Protein AF-A0A645BVF8-F1 (afdb_monomer)

InterPro domains:
  IPR005950 Molybdate ABC transporter, substrate-binding protein [TIGR01256] (3-180)
  IPR050682 Molybdate-binding protein ModA/tungstate-binding [PTHR30632] (2-181)

Organism: NCBI:txid1076179

pLDDT: mean 94.69, std 5.29, range [70.31, 98.81]

Radius of gyration: 18.35 Å; Cα contacts (8 Å, |Δi|>4): 353; chains: 1; bounding box: 45×30×49 Å

Structure (mmCIF, N/CA/C/O backbone):
data_AF-A0A645BVF8-F1
#
_entry.id   AF-A0A645BVF8-F1
#
loop_
_atom_site.group_PDB
_atom_site.id
_atom_site.type_symbol
_atom_site.label_atom_id
_atom_site.label_alt_id
_atom_site.label_comp_id
_atom_site.label_asym_id
_atom_site.label_entity_id
_atom_site.label_seq_id
_atom_site.pdbx_PDB_ins_code
_atom_site.Cartn_x
_atom_site.Cartn_y
_atom_site.Cartn_z
_atom_site.occupancy
_atom_site.B_iso_or_equiv
_atom_site.auth_seq_id
_atom_site.auth_comp_id
_atom_site.auth_asym_id
_atom_site.auth_atom_id
_atom_site.pdbx_PDB_model_num
ATOM 1 N N . MET A 1 1 ? 17.556 -1.391 -4.050 1.00 70.31 1 MET A N 1
ATOM 2 C CA . MET A 1 1 ? 17.279 -1.488 -5.497 1.00 70.31 1 MET A CA 1
ATOM 3 C C . MET A 1 1 ? 18.072 -0.448 -6.272 1.00 70.31 1 MET A C 1
ATOM 5 O O . MET A 1 1 ? 19.036 -0.855 -6.886 1.00 70.31 1 MET A O 1
ATOM 9 N N . LEU A 1 2 ? 17.778 0.859 -6.199 1.00 77.50 2 LEU A N 1
ATOM 10 C CA . LEU A 1 2 ? 18.549 1.859 -6.967 1.00 77.50 2 LEU A CA 1
ATOM 11 C C . LEU A 1 2 ? 20.049 1.879 -6.621 1.00 77.50 2 LEU A C 1
ATOM 13 O O . LEU A 1 2 ? 20.869 1.874 -7.526 1.00 77.50 2 LEU A O 1
ATOM 17 N N . ALA A 1 3 ? 20.405 1.700 -5.345 1.00 77.75 3 ALA A N 1
ATOM 18 C CA . ALA A 1 3 ? 21.800 1.515 -4.927 1.00 77.75 3 ALA A CA 1
ATOM 19 C C . ALA A 1 3 ? 22.512 0.320 -5.604 1.00 77.75 3 ALA A C 1
ATOM 21 O O . ALA A 1 3 ? 23.724 0.334 -5.773 1.00 77.75 3 ALA A O 1
ATOM 22 N N . GLN A 1 4 ? 21.781 -0.728 -6.015 1.00 74.94 4 GLN A N 1
ATOM 23 C CA . GLN A 1 4 ? 22.376 -1.830 -6.785 1.00 74.94 4 GLN A CA 1
ATOM 24 C C . GLN A 1 4 ? 22.661 -1.415 -8.232 1.00 74.94 4 GLN A C 1
ATOM 26 O O . GLN A 1 4 ? 23.609 -1.915 -8.825 1.00 74.94 4 GLN A O 1
ATOM 31 N N . ILE A 1 5 ? 21.868 -0.511 -8.800 1.00 80.12 5 ILE A N 1
ATOM 32 C CA . ILE A 1 5 ? 22.079 0.007 -10.156 1.00 80.12 5 ILE A CA 1
ATOM 33 C C . ILE A 1 5 ? 23.303 0.925 -10.160 1.00 80.12 5 ILE A C 1
ATOM 35 O O . ILE A 1 5 ? 24.166 0.780 -11.018 1.00 80.12 5 ILE A O 1
ATOM 39 N N . GLU A 1 6 ? 23.429 1.785 -9.145 1.00 80.12 6 GLU A N 1
ATOM 40 C CA . GLU A 1 6 ? 24.606 2.644 -8.934 1.00 80.12 6 GLU A CA 1
ATOM 41 C C . GLU A 1 6 ? 25.887 1.831 -8.736 1.00 80.12 6 GLU A C 1
ATOM 43 O O . GLU A 1 6 ? 26.946 2.214 -9.220 1.00 80.12 6 GLU A O 1
ATOM 48 N N . ALA A 1 7 ? 25.785 0.666 -8.092 1.00 80.56 7 ALA A N 1
ATOM 49 C CA . ALA A 1 7 ? 26.892 -0.275 -7.954 1.00 80.56 7 ALA A CA 1
ATOM 50 C C . ALA A 1 7 ? 27.259 -1.010 -9.264 1.00 80.56 7 ALA A C 1
ATOM 52 O O . ALA A 1 7 ? 28.110 -1.895 -9.241 1.00 80.56 7 ALA A O 1
ATOM 53 N N . GLY A 1 8 ? 26.624 -0.682 -10.396 1.00 76.62 8 GLY A N 1
ATOM 54 C CA . GLY A 1 8 ? 26.977 -1.218 -11.711 1.00 76.62 8 GLY A CA 1
ATOM 55 C C . GLY A 1 8 ? 26.419 -2.610 -12.010 1.00 76.62 8 GLY A C 1
ATOM 56 O O . GLY A 1 8 ? 26.907 -3.274 -12.918 1.00 76.62 8 GLY A O 1
ATOM 57 N N . ASN A 1 9 ? 25.380 -3.068 -11.300 1.00 78.31 9 ASN A N 1
ATOM 58 C CA . ASN A 1 9 ? 24.834 -4.426 -11.465 1.00 78.31 9 ASN A CA 1
ATOM 59 C C . ASN A 1 9 ? 24.020 -4.649 -12.764 1.00 78.31 9 ASN A C 1
ATOM 61 O O . ASN A 1 9 ? 23.242 -5.598 -12.830 1.00 78.31 9 ASN A O 1
ATOM 65 N N . GLY A 1 10 ? 24.160 -3.788 -13.780 1.00 82.81 10 GLY A N 1
ATOM 66 C CA . GLY A 1 10 ? 23.586 -4.006 -15.116 1.00 82.81 10 GLY A CA 1
ATOM 67 C C . GLY A 1 10 ? 22.061 -4.155 -15.140 1.00 82.81 10 GLY A C 1
ATOM 68 O O . GLY A 1 10 ? 21.541 -5.082 -15.750 1.00 82.81 10 GLY A O 1
ATOM 69 N N . VAL A 1 11 ? 21.331 -3.282 -14.438 1.00 91.06 11 VAL A N 1
ATOM 70 C CA . VAL A 1 11 ? 19.859 -3.309 -14.421 1.00 91.06 11 VAL A CA 1
ATOM 71 C C . VAL A 1 11 ? 19.305 -2.424 -15.534 1.00 91.06 11 VAL A C 1
ATOM 73 O O . VAL A 1 11 ? 19.506 -1.215 -15.512 1.00 91.06 11 VAL A O 1
ATOM 76 N N . ASN A 1 12 ? 18.541 -3.010 -16.456 1.00 93.44 12 ASN A N 1
ATOM 77 C CA . ASN A 1 12 ? 17.954 -2.294 -17.596 1.00 93.44 12 ASN A CA 1
ATOM 78 C C . ASN A 1 12 ? 16.543 -1.752 -17.298 1.00 93.44 12 ASN A C 1
ATOM 80 O O . ASN A 1 12 ? 16.148 -0.705 -17.811 1.00 93.44 12 ASN A O 1
ATOM 84 N N . VAL A 1 13 ? 15.764 -2.465 -16.472 1.00 94.81 13 VAL A N 1
ATOM 85 C CA . VAL A 1 13 ? 14.374 -2.113 -16.134 1.00 94.81 13 VAL A CA 1
ATOM 86 C C . VAL A 1 13 ? 14.112 -2.304 -14.645 1.00 94.81 13 VAL A C 1
ATOM 88 O O . VAL A 1 13 ? 14.431 -3.335 -14.059 1.00 94.81 13 VAL A O 1
ATOM 91 N N . VAL A 1 14 ? 13.460 -1.314 -14.047 1.00 94.06 14 VAL A N 1
ATOM 92 C CA . VAL A 1 14 ? 13.054 -1.271 -12.645 1.00 94.06 14 VAL A CA 1
ATOM 93 C C . VAL A 1 14 ? 11.534 -1.300 -12.548 1.00 94.06 14 VAL A C 1
ATOM 95 O O . VAL A 1 14 ? 10.868 -0.430 -13.098 1.00 94.06 14 VAL A O 1
ATOM 98 N N . ILE A 1 15 ? 10.965 -2.253 -11.807 1.00 93.62 15 ILE A N 1
ATOM 99 C CA . ILE A 1 15 ? 9.523 -2.278 -11.516 1.00 93.62 15 ILE A CA 1
ATOM 100 C C . ILE A 1 15 ? 9.290 -1.772 -10.094 1.00 93.62 15 ILE A C 1
ATOM 102 O O . ILE A 1 15 ? 9.760 -2.376 -9.132 1.00 93.62 15 ILE A O 1
ATOM 106 N N . SER A 1 16 ? 8.572 -0.658 -9.953 1.00 91.44 16 SER A N 1
ATOM 107 C CA . SER A 1 16 ? 8.321 -0.014 -8.657 1.00 91.44 16 SER A CA 1
ATOM 108 C C . SER A 1 16 ? 7.074 0.866 -8.701 1.00 91.44 16 SER A C 1
ATOM 110 O O . SER A 1 16 ? 6.540 1.147 -9.774 1.00 91.44 16 SER A O 1
ATOM 112 N N . ASP A 1 17 ? 6.623 1.341 -7.538 1.00 92.06 17 ASP A N 1
ATOM 113 C CA . ASP A 1 17 ? 5.724 2.490 -7.506 1.00 92.06 17 ASP A CA 1
ATOM 114 C C . ASP A 1 17 ? 6.463 3.761 -7.966 1.00 92.06 17 ASP A C 1
ATOM 116 O O . ASP A 1 17 ? 7.635 3.985 -7.637 1.00 92.06 17 ASP A O 1
ATOM 120 N N . LYS A 1 18 ? 5.775 4.590 -8.752 1.00 92.94 18 LYS A N 1
ATOM 121 C CA . LYS A 1 18 ? 6.306 5.820 -9.354 1.00 92.94 18 LYS A CA 1
ATOM 122 C C . LYS A 1 18 ? 6.697 6.865 -8.311 1.00 92.94 18 LYS A C 1
ATOM 124 O O . LYS A 1 18 ? 7.633 7.630 -8.537 1.00 92.94 18 LYS A O 1
ATOM 129 N N . GLY A 1 19 ? 5.987 6.911 -7.183 1.00 88.44 19 GLY A N 1
ATOM 130 C CA . GLY A 1 19 ? 6.282 7.821 -6.079 1.00 88.44 19 GLY A CA 1
ATOM 131 C C . G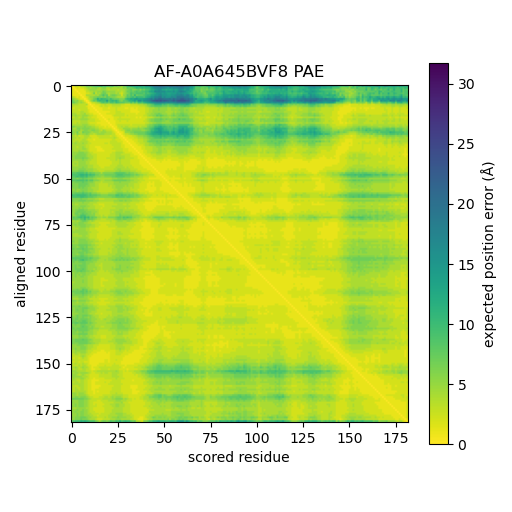LY A 1 19 ? 7.660 7.544 -5.486 1.00 88.44 19 GLY A C 1
ATOM 132 O O . GLY A 1 19 ? 8.476 8.457 -5.398 1.00 88.44 19 GLY A O 1
ATOM 133 N N . ALA A 1 20 ? 7.955 6.279 -5.179 1.00 86.81 20 ALA A N 1
ATOM 134 C CA . ALA A 1 20 ? 9.253 5.855 -4.667 1.00 86.81 20 ALA A CA 1
ATOM 135 C C . ALA A 1 20 ? 10.396 6.228 -5.604 1.00 86.81 20 ALA A C 1
ATOM 137 O O . ALA A 1 20 ? 11.399 6.750 -5.130 1.00 86.81 20 ALA A O 1
ATOM 138 N N . LEU A 1 21 ? 10.235 6.010 -6.914 1.00 89.56 21 LEU A N 1
ATOM 139 C CA . LEU A 1 21 ? 11.261 6.372 -7.897 1.00 89.56 21 LEU A CA 1
ATOM 140 C C . LEU A 1 21 ? 11.521 7.881 -7.930 1.00 89.56 21 LEU A C 1
ATOM 142 O O . LEU A 1 21 ? 12.669 8.291 -8.026 1.00 89.56 21 LEU A O 1
ATOM 146 N N . LYS A 1 22 ? 10.479 8.709 -7.797 1.00 86.94 22 LYS A N 1
ATOM 147 C CA . LYS A 1 22 ? 10.622 10.173 -7.761 1.00 86.94 22 LYS A CA 1
ATOM 148 C C . LYS A 1 22 ? 11.282 10.690 -6.486 1.00 86.94 22 LYS A C 1
ATOM 150 O O . LYS A 1 22 ? 11.949 11.716 -6.523 1.00 86.94 22 LYS A O 1
ATOM 155 N N . THR A 1 23 ? 11.039 10.038 -5.351 1.00 84.19 23 THR A N 1
ATOM 156 C CA . THR A 1 23 ? 11.553 10.489 -4.046 1.00 84.19 23 THR A CA 1
ATOM 157 C C . THR A 1 23 ? 12.875 9.841 -3.657 1.00 84.19 23 THR A C 1
ATOM 159 O O . THR A 1 23 ? 13.473 10.230 -2.653 1.00 84.19 23 THR A O 1
ATOM 162 N N . ALA A 1 24 ? 13.307 8.813 -4.384 1.00 83.75 24 ALA A N 1
ATOM 163 C CA . ALA A 1 24 ? 14.552 8.142 -4.082 1.00 83.75 24 ALA A CA 1
ATOM 164 C C . ALA A 1 24 ? 15.729 9.082 -4.353 1.00 83.75 24 ALA A C 1
ATOM 166 O O . ALA A 1 24 ? 15.833 9.689 -5.414 1.00 83.75 24 ALA A O 1
ATOM 167 N N . LYS A 1 25 ? 16.627 9.184 -3.375 1.00 83.81 25 LYS A N 1
ATOM 168 C CA . LYS A 1 25 ? 17.907 9.865 -3.550 1.00 83.81 25 LYS A CA 1
ATOM 169 C C . LYS A 1 25 ? 18.830 8.905 -4.290 1.00 83.81 25 LYS A C 1
ATOM 171 O O . LYS A 1 25 ? 19.328 7.968 -3.673 1.00 83.81 25 LYS A O 1
ATOM 176 N N . SER A 1 26 ? 18.946 9.083 -5.599 1.00 85.25 26 SER A N 1
ATOM 177 C CA . SER A 1 26 ? 19.775 8.255 -6.467 1.00 85.25 26 SER A CA 1
ATOM 178 C C . SER A 1 26 ? 20.176 9.039 -7.711 1.00 85.25 26 SER A C 1
ATOM 180 O O . SER A 1 26 ? 19.380 9.830 -8.217 1.00 85.25 26 SER A O 1
ATOM 182 N N . ASP A 1 27 ? 21.380 8.776 -8.211 1.00 86.06 27 ASP A N 1
ATOM 183 C CA . ASP A 1 27 ? 21.880 9.329 -9.474 1.00 86.06 27 ASP A CA 1
ATOM 184 C C . ASP A 1 27 ? 21.406 8.518 -10.692 1.00 86.06 27 ASP A C 1
ATOM 186 O O . ASP A 1 27 ? 21.661 8.892 -11.839 1.00 86.06 27 ASP A O 1
ATOM 190 N N . VAL A 1 28 ? 20.683 7.414 -10.465 1.00 87.25 28 VAL A N 1
ATOM 191 C CA . VAL A 1 28 ? 20.097 6.594 -11.529 1.00 87.25 28 VAL A CA 1
ATOM 192 C C . VAL A 1 28 ? 19.045 7.401 -12.273 1.00 87.25 28 VAL A C 1
ATOM 194 O O . VAL A 1 28 ? 17.982 7.734 -11.742 1.00 87.25 28 VAL A O 1
ATOM 197 N N . ARG A 1 29 ? 19.316 7.652 -13.548 1.00 91.00 29 ARG A N 1
ATOM 198 C CA . ARG A 1 29 ? 18.394 8.332 -14.448 1.00 91.00 29 ARG A CA 1
ATOM 199 C C . ARG A 1 29 ? 17.489 7.331 -15.155 1.00 91.00 29 ARG A C 1
ATOM 201 O O . ARG A 1 29 ? 17.897 6.227 -15.514 1.00 91.00 29 ARG A O 1
ATOM 208 N N . ILE A 1 30 ? 16.235 7.732 -15.335 1.00 93.38 30 ILE A N 1
ATOM 209 C CA . ILE A 1 30 ? 15.195 6.929 -15.976 1.00 93.38 30 ILE A CA 1
ATOM 210 C C . ILE A 1 30 ? 14.868 7.556 -17.330 1.00 93.38 30 ILE A C 1
ATOM 212 O O . ILE A 1 30 ? 14.358 8.674 -17.377 1.00 93.38 30 ILE A O 1
ATOM 216 N N . ALA A 1 31 ? 15.111 6.823 -18.415 1.00 94.69 31 ALA A N 1
ATOM 217 C CA . ALA A 1 31 ? 14.828 7.279 -19.776 1.00 94.69 31 ALA A CA 1
ATOM 218 C C . ALA A 1 31 ? 13.330 7.221 -20.111 1.00 94.69 31 ALA A C 1
ATOM 220 O O . ALA A 1 31 ? 12.794 8.081 -20.808 1.00 94.69 31 ALA A O 1
ATOM 221 N N . LYS A 1 32 ? 12.628 6.197 -19.611 1.00 94.38 32 LYS A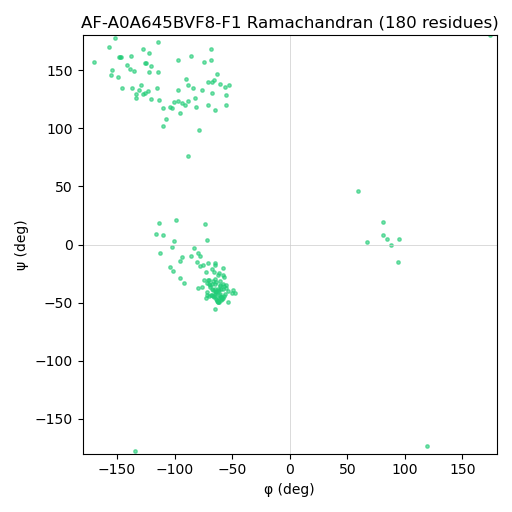 N 1
ATOM 222 C CA . LYS A 1 32 ? 11.211 5.961 -19.918 1.00 94.38 32 LYS A CA 1
ATOM 223 C C . LYS A 1 32 ? 10.496 5.294 -18.753 1.00 94.38 32 LYS A C 1
ATOM 225 O O . LYS A 1 32 ? 11.054 4.419 -18.104 1.00 94.38 32 LYS A O 1
ATOM 230 N N . MET A 1 33 ? 9.231 5.645 -18.529 1.00 95.81 33 MET A N 1
ATOM 231 C CA . MET A 1 33 ? 8.341 4.912 -17.623 1.00 95.81 33 MET A CA 1
ATOM 232 C C . MET A 1 33 ? 7.118 4.403 -18.383 1.00 95.81 33 MET A C 1
ATOM 234 O O . MET A 1 33 ? 6.397 5.187 -18.997 1.00 95.81 33 MET A O 1
ATOM 238 N N . GLN A 1 34 ? 6.865 3.099 -18.316 1.00 96.06 34 GLN A N 1
ATOM 239 C CA . GLN A 1 34 ? 5.640 2.473 -18.803 1.00 96.06 34 GLN A CA 1
ATOM 240 C C . GLN A 1 34 ? 4.695 2.198 -17.623 1.00 96.06 34 GLN A C 1
ATOM 242 O O . GLN A 1 34 ? 5.088 1.477 -16.702 1.00 96.06 34 GLN A O 1
ATOM 247 N N . PRO A 1 35 ? 3.460 2.730 -17.629 1.00 96.44 35 PRO A N 1
ATOM 248 C CA . PRO A 1 35 ? 2.454 2.386 -16.630 1.00 96.44 35 PRO A CA 1
ATOM 249 C C . PRO A 1 35 ? 2.112 0.893 -16.653 1.00 96.44 35 PRO A C 1
ATOM 251 O O . PRO A 1 35 ? 1.955 0.303 -17.720 1.00 96.44 35 PRO A O 1
ATOM 254 N N . LEU A 1 36 ? 1.972 0.301 -15.469 1.00 96.38 36 LEU A N 1
ATOM 255 C CA . LEU A 1 36 ? 1.588 -1.101 -15.267 1.00 96.38 36 LEU A CA 1
ATOM 256 C C . LEU A 1 36 ? 0.207 -1.253 -14.610 1.00 96.38 36 LEU A C 1
ATOM 258 O O . LEU A 1 36 ? -0.310 -2.361 -14.504 1.00 96.38 36 LEU A O 1
ATOM 262 N N . GLY A 1 37 ? -0.384 -0.142 -14.173 1.00 95.12 37 GLY A N 1
ATOM 263 C CA . GLY A 1 37 ? -1.638 -0.086 -13.426 1.00 95.12 37 GLY A CA 1
ATOM 264 C C . GLY A 1 37 ? -1.438 0.535 -12.048 1.00 95.12 37 GLY A C 1
ATOM 265 O O . GLY A 1 37 ? -0.360 1.035 -11.716 1.00 95.12 37 GLY A O 1
ATOM 266 N N . ALA A 1 38 ? -2.482 0.503 -11.236 1.00 95.38 38 ALA A N 1
ATOM 267 C CA . ALA A 1 38 ? -2.487 1.040 -9.887 1.00 95.38 38 ALA A CA 1
ATOM 268 C C . ALA A 1 38 ? -2.936 -0.009 -8.867 1.00 95.38 38 ALA A C 1
ATOM 270 O O . ALA A 1 38 ? -3.643 -0.972 -9.165 1.00 95.38 38 ALA A O 1
ATOM 271 N N . THR A 1 39 ? -2.527 0.198 -7.623 1.00 95.62 39 THR A N 1
ATOM 272 C CA . THR A 1 39 ? -3.030 -0.548 -6.466 1.00 95.62 39 THR A CA 1
ATOM 273 C C . THR A 1 39 ? -3.629 0.422 -5.454 1.00 95.62 39 THR A C 1
ATOM 275 O O . THR A 1 39 ? -3.419 1.632 -5.530 1.00 95.62 39 THR A O 1
ATOM 278 N N . VAL A 1 40 ? -4.401 -0.113 -4.514 1.00 96.88 40 VAL A N 1
ATOM 279 C CA . VAL A 1 40 ? -5.113 0.665 -3.500 1.00 96.88 40 VAL A CA 1
ATOM 280 C C . VAL A 1 40 ? -4.712 0.222 -2.102 1.00 96.88 40 VAL A C 1
ATOM 282 O O . VAL A 1 40 ? -4.416 -0.951 -1.848 1.00 96.88 40 VAL A O 1
ATOM 285 N N . LEU A 1 41 ? -4.730 1.181 -1.187 1.00 98.25 41 LEU A N 1
ATOM 286 C CA . LEU A 1 41 ? -4.726 0.943 0.243 1.00 98.25 41 LEU A CA 1
ATOM 287 C C . LEU A 1 41 ? -6.029 0.249 0.650 1.00 98.25 41 LEU A C 1
ATOM 289 O O . LEU A 1 41 ? -7.101 0.575 0.142 1.00 98.25 41 LEU A O 1
ATOM 293 N N . VAL A 1 42 ? -5.943 -0.694 1.580 1.00 98.62 42 VAL A N 1
ATOM 294 C CA . VAL A 1 42 ? -7.107 -1.392 2.124 1.00 98.62 42 VAL A CA 1
ATOM 295 C C . VAL A 1 42 ? -7.099 -1.257 3.634 1.00 98.62 42 VAL A C 1
ATOM 297 O O . VAL A 1 42 ? -6.087 -1.537 4.270 1.00 98.62 42 VAL A O 1
ATOM 300 N N . LEU A 1 43 ? -8.228 -0.853 4.204 1.00 98.81 43 LEU A N 1
ATOM 301 C CA . LEU A 1 43 ? -8.488 -0.979 5.631 1.00 98.81 43 LEU A CA 1
ATOM 302 C C . LEU A 1 43 ? -9.125 -2.344 5.880 1.00 98.81 43 LEU A C 1
ATOM 304 O O . LEU A 1 43 ? -10.149 -2.652 5.285 1.00 98.81 43 LEU A O 1
ATOM 308 N N . ALA A 1 44 ? -8.536 -3.159 6.741 1.00 98.75 44 ALA A N 1
ATOM 309 C CA . ALA A 1 44 ? -9.078 -4.448 7.156 1.00 98.75 44 ALA A CA 1
ATOM 310 C C . ALA A 1 44 ? -9.297 -4.462 8.671 1.00 98.75 44 ALA A C 1
ATOM 312 O O . ALA A 1 44 ? -8.620 -3.737 9.400 1.00 98.75 44 ALA A O 1
ATOM 313 N N . TRP A 1 45 ? -10.230 -5.283 9.146 1.00 98.75 45 TRP A N 1
ATOM 314 C CA . TRP A 1 45 ? -10.548 -5.401 10.569 1.00 98.75 45 TRP A CA 1
ATOM 315 C C . TRP A 1 45 ? -10.768 -6.844 11.000 1.00 98.75 45 TRP A C 1
ATOM 317 O O . TRP A 1 45 ? -11.192 -7.683 10.206 1.00 98.75 45 TRP A O 1
ATOM 327 N N . ARG A 1 46 ? -10.473 -7.149 12.265 1.00 98.62 46 ARG A N 1
ATOM 328 C CA . ARG A 1 46 ? -10.632 -8.494 12.833 1.00 98.62 46 ARG A CA 1
ATOM 329 C C . ARG A 1 46 ? -12.100 -8.908 12.952 1.00 98.62 46 ARG A C 1
ATOM 331 O O . ARG A 1 46 ? -13.015 -8.092 12.868 1.00 98.62 46 ARG A O 1
ATOM 338 N N . LYS A 1 47 ? -12.336 -10.193 13.220 1.00 98.25 47 LYS A N 1
ATOM 339 C CA . LYS A 1 47 ? -13.684 -10.702 13.514 1.00 98.25 47 LYS A CA 1
ATOM 340 C C . LYS A 1 47 ? -14.253 -10.088 14.797 1.00 98.25 47 LYS A C 1
ATOM 342 O O . LYS A 1 47 ? -13.524 -9.843 15.759 1.00 98.25 47 LYS A O 1
ATOM 347 N N . GLY A 1 48 ? -15.571 -9.894 14.815 1.00 96.19 48 GLY A N 1
ATOM 348 C CA . GLY A 1 48 ? -16.308 -9.363 15.968 1.00 96.19 48 GLY A CA 1
ATOM 349 C C . GLY A 1 48 ? -16.410 -7.837 16.019 1.00 96.19 48 GLY A C 1
ATOM 350 O O . GLY A 1 48 ? -17.049 -7.311 16.927 1.00 96.19 48 GLY A O 1
ATOM 351 N N . ILE A 1 49 ? -15.827 -7.129 15.050 1.00 95.69 49 ILE A N 1
ATOM 352 C CA . ILE A 1 49 ? -16.110 -5.714 14.797 1.00 95.69 49 ILE A CA 1
ATOM 353 C C . ILE A 1 49 ? -16.535 -5.540 13.343 1.00 95.69 49 ILE A C 1
ATOM 355 O O . ILE A 1 49 ? -16.197 -6.369 12.503 1.00 95.69 49 ILE A O 1
ATOM 359 N N . GLU A 1 50 ? -17.276 -4.474 13.070 1.00 96.25 50 GLU A N 1
ATOM 360 C CA . GLU A 1 50 ? -17.747 -4.133 11.732 1.00 96.25 50 GLU A CA 1
ATOM 361 C C . GLU A 1 50 ? -17.489 -2.652 11.493 1.00 96.25 50 GLU A C 1
ATOM 363 O O . GLU A 1 50 ? -17.833 -1.828 12.346 1.00 96.25 50 GLU A O 1
ATOM 368 N N . LEU A 1 51 ? -16.865 -2.331 10.359 1.00 98.00 51 LEU A N 1
ATOM 369 C CA . LEU A 1 51 ? -16.557 -0.965 9.946 1.00 98.00 51 LEU A CA 1
ATOM 370 C C . LEU A 1 51 ? -17.186 -0.716 8.573 1.00 98.00 51 LEU A C 1
ATOM 372 O O . LEU A 1 51 ? -17.032 -1.510 7.653 1.00 98.00 51 LEU A O 1
ATOM 376 N N . SER A 1 52 ? -17.875 0.408 8.423 1.00 97.06 52 SER A N 1
ATOM 377 C CA . SER A 1 52 ? -18.443 0.871 7.152 1.00 97.06 52 SER A CA 1
ATOM 378 C C . SER A 1 52 ? -17.591 1.964 6.509 1.00 97.06 52 SER A C 1
ATOM 380 O O . SER A 1 52 ? -17.648 2.170 5.297 1.00 97.06 52 SER A O 1
ATOM 382 N N . SER A 1 53 ? -16.787 2.676 7.302 1.00 97.75 53 SER A N 1
ATOM 383 C CA . SER A 1 53 ? -15.902 3.729 6.815 1.00 97.75 53 SER A CA 1
ATOM 384 C C . SER A 1 53 ? -14.619 3.843 7.646 1.00 97.75 53 SER A C 1
ATOM 386 O O . SER A 1 53 ? -14.588 3.425 8.804 1.00 97.75 53 SER A O 1
ATOM 388 N N . PRO A 1 54 ? -13.558 4.483 7.122 1.00 98.06 54 PRO A N 1
ATOM 389 C CA . PRO A 1 54 ? -12.355 4.746 7.909 1.00 98.06 54 PRO A CA 1
ATOM 390 C C . PRO A 1 54 ? -12.601 5.632 9.138 1.00 98.06 54 PRO A C 1
ATOM 392 O O . PRO A 1 54 ? -11.862 5.527 10.111 1.00 98.06 54 PRO A O 1
ATOM 395 N N . ASN A 1 55 ? -13.648 6.466 9.144 1.00 98.00 55 ASN A N 1
ATOM 396 C CA . ASN A 1 55 ? -13.990 7.279 10.316 1.00 98.00 55 ASN A CA 1
ATOM 397 C C . ASN A 1 55 ? -14.423 6.427 11.515 1.00 98.00 55 ASN A C 1
ATOM 399 O O . ASN A 1 55 ? -14.236 6.854 12.650 1.00 98.00 55 ASN A O 1
ATOM 403 N N . ASP A 1 56 ? -14.905 5.203 11.295 1.00 98.38 56 ASP A N 1
ATOM 404 C CA . ASP A 1 56 ? -15.314 4.300 12.376 1.00 98.38 56 ASP A CA 1
ATOM 405 C C . ASP A 1 56 ? -14.125 3.883 13.253 1.00 98.38 56 ASP A C 1
ATOM 407 O O . ASP A 1 56 ? -14.304 3.470 14.401 1.00 98.38 56 ASP A O 1
ATOM 411 N N . LEU A 1 57 ? -12.892 4.085 12.766 1.00 98.38 57 LEU A N 1
ATOM 412 C CA . LEU A 1 57 ? -11.682 3.949 13.568 1.00 98.38 57 LEU A CA 1
ATOM 413 C C . LEU A 1 57 ? -11.673 4.874 14.785 1.00 98.38 57 LEU A C 1
ATOM 415 O O . LEU A 1 57 ? -10.937 4.581 15.717 1.00 98.38 57 LEU A O 1
ATOM 419 N N . THR A 1 58 ? -12.456 5.957 14.846 1.00 98.12 58 THR A N 1
ATOM 420 C CA . THR A 1 58 ? -12.551 6.791 16.059 1.00 98.12 58 THR A CA 1
ATOM 421 C C . THR A 1 58 ? -13.436 6.181 17.140 1.00 98.12 58 THR A C 1
ATOM 423 O O . THR A 1 58 ? -13.306 6.570 18.295 1.00 98.12 58 THR A O 1
ATOM 426 N N . GLY A 1 59 ? -14.303 5.226 16.797 1.00 97.19 59 GLY A N 1
ATOM 427 C CA . GLY A 1 59 ? -15.261 4.632 17.725 1.00 97.19 59 GLY A CA 1
ATOM 428 C C . GLY A 1 59 ? -14.620 3.779 18.823 1.00 97.19 59 GLY A C 1
ATOM 429 O O . GLY A 1 59 ? -13.510 3.260 18.680 1.00 97.19 59 GLY A O 1
ATOM 430 N N . ASP A 1 60 ? -15.365 3.581 19.913 1.00 95.12 60 ASP A N 1
ATOM 431 C CA . ASP A 1 60 ? -14.891 2.869 21.108 1.00 95.12 60 ASP A CA 1
ATOM 432 C C . ASP A 1 60 ? -14.642 1.376 20.895 1.00 95.12 60 ASP A C 1
ATOM 434 O O . ASP A 1 60 ? -13.894 0.770 21.664 1.00 95.12 60 ASP A O 1
ATOM 438 N N . LYS A 1 61 ? -15.255 0.791 19.858 1.00 94.56 61 LYS A N 1
ATOM 439 C CA . LYS A 1 61 ? -15.069 -0.614 19.466 1.00 94.56 61 LYS A CA 1
ATOM 440 C C . LYS A 1 61 ? -13.694 -0.885 18.848 1.00 94.56 61 LYS A C 1
ATOM 442 O O . LYS A 1 61 ? -13.306 -2.043 18.759 1.00 94.56 61 LYS A O 1
ATOM 447 N N . VAL A 1 62 ? -12.977 0.161 18.431 1.00 98.31 62 VAL A N 1
ATOM 448 C CA . VAL A 1 62 ? -11.621 0.074 17.880 1.00 98.31 62 VAL A CA 1
ATOM 449 C C . VAL A 1 62 ? -10.650 0.624 18.921 1.00 98.31 62 VAL A C 1
ATOM 451 O O . VAL A 1 62 ? -10.606 1.828 19.173 1.00 98.31 62 VAL A O 1
ATOM 454 N N . LYS A 1 63 ? -9.873 -0.255 19.541 1.00 98.31 63 LYS A N 1
ATOM 455 C CA . LYS A 1 63 ? -8.853 0.023 20.557 1.00 98.31 63 LYS A CA 1
ATOM 456 C C . LYS A 1 63 ? -7.430 -0.055 20.012 1.00 98.31 63 LYS A C 1
ATOM 458 O O . LYS A 1 63 ? -6.550 0.525 20.638 1.00 98.31 63 LYS A O 1
ATOM 463 N N . SER A 1 64 ? -7.203 -0.711 18.874 1.00 98.69 64 SER A N 1
ATOM 464 C CA . SER A 1 64 ? -5.870 -0.836 18.270 1.00 98.69 64 SER A CA 1
ATOM 465 C C . SER A 1 64 ? -5.896 -0.829 16.733 1.00 98.69 64 SER A C 1
ATOM 467 O O . SER A 1 64 ? -6.724 -1.474 16.090 1.00 98.69 64 SER A O 1
ATOM 469 N N . VAL A 1 65 ? -4.995 -0.054 16.124 1.00 98.81 65 VAL A N 1
ATOM 470 C CA . VAL A 1 65 ? -4.887 0.140 14.672 1.00 98.81 65 VAL A CA 1
ATOM 471 C C . VAL A 1 65 ? -3.433 0.003 14.237 1.00 98.81 65 VAL A C 1
ATOM 473 O O . VAL A 1 65 ? -2.578 0.734 14.731 1.00 98.81 65 VAL A O 1
ATOM 476 N N . ALA A 1 66 ? -3.143 -0.864 13.267 1.00 98.56 66 ALA A N 1
ATOM 477 C CA . ALA A 1 66 ? -1.784 -1.050 12.756 1.00 98.56 66 ALA A CA 1
ATOM 478 C C . ALA A 1 66 ? -1.599 -0.622 11.293 1.00 98.56 66 ALA A C 1
ATOM 480 O O . ALA A 1 66 ? -2.488 -0.773 10.456 1.00 98.56 66 ALA A O 1
ATOM 481 N N . TYR A 1 67 ? -0.408 -0.140 10.948 1.00 98.56 67 TYR A N 1
ATOM 482 C CA . TYR A 1 67 ? 0.031 -0.004 9.556 1.00 98.56 67 TYR A CA 1
ATOM 483 C C . TYR A 1 67 ? 1.515 -0.361 9.421 1.00 98.56 67 TYR A C 1
ATOM 485 O O . TYR A 1 67 ? 2.255 -0.282 10.404 1.00 98.56 67 TYR A O 1
ATOM 493 N N . PRO A 1 68 ? 1.973 -0.800 8.236 1.00 97.81 68 PRO A N 1
ATOM 494 C CA . PRO A 1 68 ? 3.359 -1.209 8.066 1.00 97.81 68 PRO A CA 1
ATOM 495 C C . PRO A 1 68 ? 4.292 0.010 8.016 1.00 97.81 68 PRO A C 1
ATOM 497 O O . PRO A 1 68 ? 3.867 1.102 7.646 1.00 97.81 68 PRO A O 1
ATOM 500 N N . ASP A 1 69 ? 5.570 -0.184 8.325 1.00 95.44 69 ASP A N 1
ATOM 501 C CA . ASP A 1 69 ? 6.583 0.869 8.348 1.00 95.44 69 ASP A CA 1
ATOM 502 C C . ASP A 1 69 ? 6.627 1.604 6.990 1.00 95.44 69 ASP A C 1
ATOM 504 O O . ASP A 1 69 ? 6.899 0.980 5.955 1.00 95.44 69 ASP A O 1
ATOM 508 N N . PRO A 1 70 ? 6.383 2.930 6.954 1.00 93.12 70 PRO A N 1
ATOM 509 C CA . PRO A 1 70 ? 6.457 3.730 5.732 1.00 93.12 70 PRO A CA 1
ATOM 510 C C . PRO A 1 70 ? 7.819 3.684 5.026 1.00 93.12 70 PRO A C 1
ATOM 512 O O . PRO A 1 70 ? 7.896 3.870 3.807 1.00 93.12 70 PRO A O 1
ATOM 515 N N . LYS A 1 71 ? 8.906 3.435 5.761 1.00 87.44 71 LYS A N 1
ATOM 516 C CA . LYS A 1 71 ? 10.248 3.301 5.182 1.00 87.44 71 LYS A CA 1
ATOM 517 C C . LYS A 1 71 ? 10.395 1.992 4.411 1.00 87.44 71 LYS A C 1
ATOM 519 O O . LYS A 1 71 ? 11.077 1.966 3.389 1.00 87.44 71 LYS A O 1
ATOM 524 N N . ALA A 1 72 ? 9.727 0.934 4.864 1.00 81.81 72 ALA A N 1
ATOM 525 C CA . ALA A 1 72 ? 9.828 -0.400 4.284 1.00 81.81 72 ALA A CA 1
ATOM 526 C C . ALA A 1 72 ? 8.727 -0.707 3.253 1.00 81.81 72 ALA A C 1
ATOM 528 O O . ALA A 1 72 ? 8.951 -1.490 2.331 1.00 81.81 72 ALA A O 1
ATOM 529 N N . ALA A 1 73 ? 7.538 -0.106 3.382 1.00 88.81 73 ALA A N 1
ATOM 530 C CA . ALA A 1 73 ? 6.355 -0.507 2.623 1.00 88.81 73 ALA A CA 1
ATOM 531 C C . ALA A 1 73 ? 5.623 0.665 1.953 1.00 88.81 73 ALA A C 1
ATOM 533 O O . ALA A 1 73 ? 5.252 1.652 2.591 1.00 88.81 73 ALA A O 1
ATOM 534 N N . ILE A 1 74 ? 5.292 0.493 0.667 1.00 92.56 74 ILE A N 1
ATOM 535 C CA . ILE A 1 74 ? 4.502 1.458 -0.121 1.00 92.56 74 ILE A CA 1
ATOM 536 C C . ILE A 1 74 ? 3.123 1.713 0.518 1.00 92.56 74 ILE A C 1
ATOM 538 O O . ILE A 1 74 ? 2.670 2.851 0.607 1.00 92.56 74 ILE A O 1
ATOM 542 N N . TYR A 1 75 ? 2.499 0.661 1.060 1.00 95.94 75 TYR A N 1
ATOM 543 C CA . TYR A 1 75 ? 1.216 0.743 1.765 1.00 95.94 75 TYR A CA 1
ATOM 544 C C . TYR A 1 75 ? 1.344 1.409 3.140 1.00 95.94 75 TYR A C 1
ATOM 546 O O . TYR A 1 75 ? 0.379 1.986 3.625 1.00 95.94 75 TYR A O 1
ATOM 554 N N . GLY A 1 76 ? 2.540 1.391 3.737 1.00 96.56 76 GLY A N 1
ATOM 555 C CA . GLY A 1 76 ? 2.846 2.130 4.960 1.00 96.56 76 GLY A CA 1
ATOM 556 C C . GLY A 1 7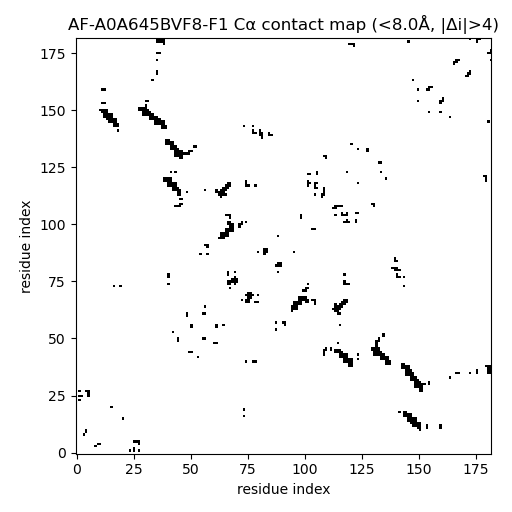6 ? 2.881 3.627 4.705 1.00 96.56 76 GLY A C 1
ATOM 557 O O . GLY A 1 76 ? 2.249 4.394 5.425 1.00 96.56 76 GLY A O 1
ATOM 558 N N . ARG A 1 77 ? 3.532 4.043 3.608 1.00 95.31 77 ARG A N 1
ATOM 559 C CA . ARG A 1 77 ? 3.506 5.442 3.149 1.00 95.31 77 ARG A CA 1
ATOM 560 C C . ARG A 1 77 ? 2.091 5.904 2.837 1.00 95.31 77 ARG A C 1
ATOM 562 O O . ARG A 1 77 ? 1.703 6.985 3.267 1.00 95.31 77 ARG A O 1
ATOM 569 N N . ALA A 1 78 ? 1.320 5.082 2.125 1.00 97.12 78 ALA A N 1
ATOM 570 C CA . ALA A 1 78 ? -0.070 5.388 1.810 1.00 97.12 78 ALA A CA 1
ATOM 571 C C . ALA A 1 78 ? -0.928 5.524 3.078 1.00 97.12 78 ALA A C 1
ATOM 573 O O . ALA A 1 78 ? -1.642 6.512 3.208 1.00 97.12 78 ALA A O 1
ATOM 574 N N . ALA A 1 79 ? -0.811 4.598 4.038 1.00 98.31 79 ALA A N 1
ATOM 575 C CA . ALA A 1 79 ? -1.530 4.660 5.311 1.00 98.31 79 ALA A CA 1
ATOM 576 C C . ALA A 1 79 ? -1.159 5.900 6.128 1.00 98.31 79 ALA A C 1
ATOM 578 O O . ALA A 1 79 ? -2.041 6.645 6.548 1.00 98.31 79 ALA A O 1
ATOM 579 N N . ALA A 1 80 ? 0.139 6.164 6.302 1.00 97.75 80 ALA A N 1
ATOM 580 C CA . ALA A 1 80 ? 0.613 7.343 7.015 1.00 97.75 80 ALA A CA 1
ATOM 581 C C . ALA A 1 80 ? 0.089 8.630 6.363 1.00 97.75 80 ALA A C 1
ATOM 583 O O . ALA A 1 80 ? -0.456 9.492 7.054 1.00 97.75 80 ALA A O 1
ATOM 584 N N . LYS A 1 81 ? 0.167 8.730 5.028 1.00 97.56 81 LYS A N 1
ATOM 585 C CA . LYS A 1 81 ? -0.299 9.919 4.313 1.00 97.56 81 LYS A CA 1
ATOM 586 C C . LYS A 1 81 ? -1.817 10.065 4.339 1.00 97.56 81 LYS A C 1
ATOM 588 O O . LYS A 1 81 ? -2.307 11.185 4.442 1.00 97.56 81 LYS A O 1
ATOM 593 N N . TYR A 1 82 ? -2.553 8.960 4.294 1.00 98.50 82 TYR A N 1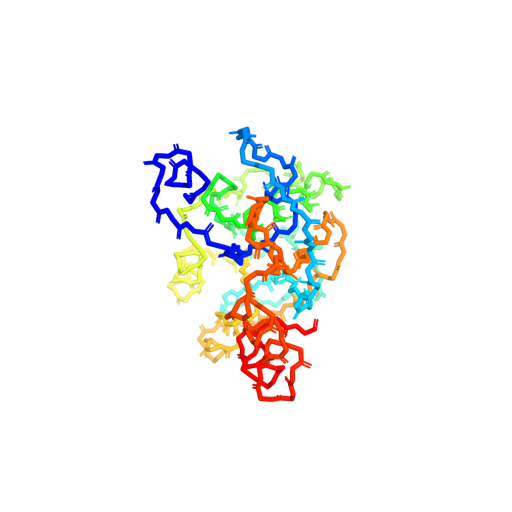
ATOM 594 C CA . TYR A 1 82 ? -4.003 8.949 4.457 1.00 98.50 82 TYR A CA 1
ATOM 595 C C . TYR A 1 82 ? -4.417 9.459 5.838 1.00 98.50 82 TYR A C 1
ATOM 597 O O . TYR A 1 82 ? -5.245 10.363 5.945 1.00 98.50 82 TYR A O 1
ATOM 605 N N . LEU A 1 83 ? -3.802 8.926 6.896 1.00 98.38 83 LEU A N 1
ATOM 606 C CA . LEU A 1 83 ? -4.068 9.320 8.280 1.00 98.38 83 LEU A CA 1
ATOM 607 C C . LEU A 1 83 ? -3.740 10.796 8.537 1.00 98.38 83 LEU A C 1
ATOM 609 O O . LEU A 1 83 ? -4.495 11.471 9.233 1.00 98.38 83 LEU A O 1
ATOM 613 N N . GLU A 1 84 ? -2.647 11.296 7.961 1.00 97.94 84 GLU A N 1
ATOM 614 C CA . GLU A 1 84 ? -2.261 12.708 8.011 1.00 97.94 84 GLU A CA 1
ATOM 615 C C . GLU A 1 84 ? -3.275 13.590 7.267 1.00 97.94 84 GLU A C 1
ATOM 617 O O . GLU A 1 84 ? -3.856 14.503 7.846 1.00 97.94 84 GLU A O 1
ATOM 622 N N . THR A 1 85 ? -3.534 13.285 5.993 1.00 97.69 85 THR A N 1
ATOM 623 C CA . THR A 1 85 ? -4.323 14.138 5.086 1.00 97.69 85 THR A CA 1
ATOM 624 C C . THR A 1 85 ? -5.791 14.231 5.505 1.00 97.69 85 THR A C 1
ATOM 626 O O . THR A 1 85 ? -6.435 15.256 5.307 1.00 97.69 85 THR A O 1
ATOM 629 N N . THR A 1 86 ? -6.328 13.169 6.104 1.00 97.62 86 THR A N 1
ATOM 630 C CA . THR A 1 86 ? -7.715 13.122 6.600 1.00 97.62 86 THR A CA 1
ATOM 631 C C . THR A 1 86 ? -7.865 13.689 8.013 1.00 97.62 86 THR A C 1
ATOM 633 O O . THR A 1 86 ? -8.983 13.816 8.512 1.00 97.62 86 THR A O 1
ATOM 636 N N . GLY A 1 87 ? -6.753 13.970 8.704 1.00 97.94 87 GLY A N 1
ATOM 637 C CA . GLY A 1 87 ? -6.736 14.310 10.128 1.00 97.94 87 GLY A CA 1
ATOM 638 C C . GLY A 1 87 ? -7.138 13.154 11.054 1.00 97.94 87 GLY A C 1
ATOM 639 O O . GLY A 1 87 ? -7.195 13.333 12.272 1.00 97.94 87 GLY A O 1
ATOM 640 N N . LEU A 1 88 ? -7.411 11.960 10.514 1.00 97.88 88 LEU A N 1
ATOM 641 C CA . LEU A 1 88 ? -7.817 10.800 11.300 1.00 97.88 88 LEU A CA 1
ATOM 642 C C . LEU A 1 88 ? -6.692 10.346 12.229 1.00 97.88 88 LEU A C 1
ATOM 644 O O . LEU A 1 88 ? -6.957 10.028 13.384 1.00 97.88 88 LEU A O 1
ATOM 648 N N . GLY A 1 89 ? -5.442 10.399 11.759 1.00 97.50 89 GLY A N 1
ATOM 649 C CA . GLY A 1 89 ? -4.264 10.015 12.535 1.00 97.50 89 GLY A CA 1
ATOM 650 C C . GLY A 1 89 ? -4.171 10.735 13.877 1.00 97.50 89 GLY A C 1
ATOM 651 O O . GLY A 1 89 ? -3.887 10.093 14.880 1.00 97.50 89 GLY A O 1
ATOM 652 N N . ALA A 1 90 ? -4.500 12.030 13.925 1.00 97.75 90 ALA A N 1
ATOM 653 C CA . ALA A 1 90 ? -4.528 12.793 15.173 1.00 97.75 90 ALA A CA 1
ATOM 654 C C . ALA A 1 90 ? -5.633 12.310 16.130 1.00 97.75 90 ALA A C 1
ATOM 656 O O . ALA A 1 90 ? -5.409 12.205 17.333 1.00 97.75 90 ALA A O 1
ATOM 657 N N . LYS A 1 91 ? -6.812 11.957 15.601 1.00 98.12 91 LYS A N 1
ATOM 658 C CA . LYS A 1 91 ? -7.964 11.486 16.392 1.00 98.12 91 LYS A CA 1
ATOM 659 C C . LYS A 1 91 ? -7.752 10.097 16.990 1.00 98.12 91 LYS A C 1
ATOM 661 O O . LYS A 1 91 ? -8.314 9.790 18.036 1.00 98.12 91 LYS A O 1
ATOM 666 N N . ILE A 1 92 ? -6.974 9.250 16.317 1.00 98.00 92 ILE A N 1
ATOM 667 C CA . ILE A 1 92 ? -6.717 7.867 16.742 1.00 98.00 92 ILE A CA 1
ATOM 668 C C . ILE A 1 92 ? -5.283 7.643 17.231 1.00 98.00 92 ILE A C 1
ATOM 670 O O . ILE A 1 92 ? -4.913 6.502 17.492 1.00 98.00 92 ILE A O 1
ATOM 674 N N . ALA A 1 93 ? -4.485 8.702 17.394 1.00 97.56 93 ALA A N 1
ATOM 675 C CA . ALA A 1 93 ? -3.071 8.613 17.760 1.00 97.56 93 ALA A CA 1
ATOM 676 C C . ALA A 1 93 ? -2.775 7.673 18.950 1.00 97.56 93 ALA A C 1
ATOM 678 O O . ALA A 1 93 ? -1.840 6.883 18.830 1.00 97.56 93 ALA A O 1
ATOM 679 N N . PRO A 1 94 ? -3.575 7.650 20.042 1.00 97.50 94 PRO A N 1
ATOM 680 C CA . PRO A 1 94 ? -3.304 6.776 21.189 1.00 97.50 94 PRO A CA 1
ATOM 681 C C . PRO A 1 94 ? -3.400 5.274 20.894 1.00 97.50 94 PRO A C 1
ATOM 683 O O . PRO A 1 94 ? -2.922 4.469 21.684 1.00 97.50 94 PRO A O 1
ATOM 686 N N . LYS A 1 95 ? -4.045 4.891 19.787 1.00 97.69 95 LYS A N 1
ATOM 687 C CA . LYS A 1 95 ? -4.300 3.493 19.416 1.00 97.69 95 LYS A CA 1
ATOM 688 C C . LYS A 1 95 ? -3.6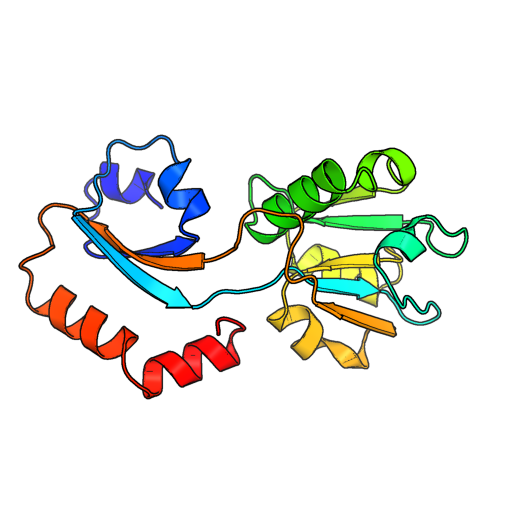09 3.059 18.131 1.00 97.69 95 LYS A C 1
ATOM 690 O O . LYS A 1 95 ? -3.895 1.981 17.625 1.00 97.69 95 LYS A O 1
ATOM 695 N N . VAL A 1 96 ? -2.727 3.886 17.578 1.00 98.00 96 VAL A N 1
ATOM 696 C CA . VAL A 1 96 ? -2.031 3.586 16.326 1.00 98.00 96 VAL A CA 1
ATOM 697 C C . VAL A 1 96 ? -0.653 2.998 16.602 1.00 98.00 96 VAL A C 1
ATOM 699 O O . VAL A 1 96 ? 0.121 3.540 17.384 1.00 98.00 96 VAL A O 1
ATOM 702 N N . SER A 1 97 ? -0.316 1.909 15.919 1.00 97.81 97 SER A N 1
ATOM 703 C CA . SER A 1 97 ? 0.998 1.270 15.985 1.00 97.81 97 SER A CA 1
ATOM 704 C C . SER A 1 97 ? 1.576 1.041 14.591 1.00 97.81 97 SER A C 1
ATOM 706 O O . SER A 1 97 ? 0.890 0.604 13.667 1.00 97.81 97 SER A O 1
ATOM 708 N N . GLN A 1 98 ? 2.865 1.331 14.439 1.00 97.56 98 GLN A N 1
ATOM 709 C CA . GLN A 1 98 ? 3.627 0.933 13.260 1.00 97.56 98 GLN A CA 1
ATOM 710 C C . GLN A 1 98 ? 4.205 -0.463 13.480 1.00 97.56 98 GLN A C 1
ATOM 712 O O . GLN A 1 98 ? 4.732 -0.756 14.550 1.00 97.56 98 GLN A O 1
ATOM 717 N N . VAL A 1 99 ? 4.131 -1.312 12.460 1.00 96.94 99 VAL A N 1
ATOM 718 C CA . VAL A 1 99 ? 4.741 -2.652 12.458 1.00 96.94 99 VAL A CA 1
ATOM 719 C C . VAL A 1 99 ? 5.605 -2.827 11.215 1.00 96.94 99 VAL A C 1
ATOM 721 O O . VAL A 1 99 ? 5.533 -2.024 10.296 1.00 96.94 99 VAL A O 1
ATOM 724 N N . SER A 1 100 ? 6.434 -3.862 11.129 1.00 95.12 100 SER A N 1
ATOM 725 C CA . SER A 1 100 ? 7.454 -3.930 10.076 1.00 95.12 100 SER A CA 1
ATOM 726 C C . SER A 1 100 ? 6.882 -4.146 8.671 1.00 95.12 100 SER A C 1
ATOM 728 O O . SER A 1 100 ? 7.423 -3.616 7.704 1.00 95.12 100 SER A O 1
ATOM 730 N N . THR A 1 101 ? 5.810 -4.936 8.516 1.00 96.25 101 THR A N 1
ATOM 731 C CA . THR A 1 101 ? 5.349 -5.375 7.184 1.00 96.25 101 THR A CA 1
ATOM 732 C C . THR A 1 101 ? 3.830 -5.537 7.066 1.00 96.25 101 THR A C 1
ATOM 734 O O . THR A 1 101 ? 3.121 -5.684 8.059 1.00 96.25 101 THR A O 1
ATOM 737 N N . VAL A 1 102 ? 3.316 -5.550 5.827 1.00 96.81 102 VAL A N 1
ATOM 738 C CA . VAL A 1 102 ? 1.889 -5.811 5.544 1.00 96.81 102 VAL A CA 1
ATOM 739 C C . VAL A 1 102 ? 1.434 -7.190 6.057 1.00 96.81 102 VAL A C 1
ATOM 741 O O . VAL A 1 102 ? 0.383 -7.248 6.696 1.00 96.81 102 VAL A O 1
ATOM 744 N N . PRO A 1 103 ? 2.184 -8.296 5.846 1.00 96.81 103 PRO A N 1
ATOM 745 C CA . PRO A 1 103 ? 1.832 -9.585 6.441 1.00 96.81 103 PRO A CA 1
ATOM 746 C C . PRO A 1 103 ? 1.724 -9.550 7.968 1.00 96.81 103 PRO A C 1
ATOM 748 O O . PRO A 1 103 ? 0.837 -10.201 8.510 1.00 96.81 103 PRO A O 1
ATOM 751 N N . GLN A 1 104 ? 2.566 -8.763 8.648 1.00 97.88 104 GLN A N 1
ATOM 752 C CA . GLN A 1 104 ? 2.509 -8.624 10.105 1.00 97.88 104 GLN A CA 1
ATOM 753 C C . GLN A 1 104 ? 1.235 -7.907 10.571 1.00 97.88 104 GLN A C 1
ATOM 755 O O . GLN A 1 104 ? 0.579 -8.375 11.500 1.00 97.88 104 GLN A O 1
ATOM 760 N N . VAL A 1 105 ? 0.832 -6.820 9.894 1.00 98.50 105 VAL A N 1
ATOM 761 C CA . VAL A 1 105 ? -0.473 -6.180 10.157 1.00 98.50 105 VAL A CA 1
ATOM 762 C C . VAL A 1 105 ? -1.583 -7.220 10.043 1.00 98.50 105 VAL A C 1
ATOM 764 O O . VAL A 1 105 ? -2.405 -7.357 10.943 1.00 98.50 105 VAL A O 1
ATOM 767 N N . PHE A 1 106 ? -1.582 -7.994 8.957 1.00 98.50 106 PHE A N 1
ATOM 768 C CA . PHE A 1 106 ? -2.618 -8.990 8.722 1.00 98.50 106 PHE A CA 1
ATOM 769 C C . PHE A 1 106 ? -2.624 -10.108 9.771 1.00 98.50 106 PHE A C 1
ATOM 771 O O . PHE A 1 106 ? -3.697 -10.494 10.229 1.00 98.50 106 PHE A O 1
ATOM 778 N N . SER A 1 107 ? -1.459 -10.608 10.199 1.00 98.44 107 SER A N 1
ATOM 779 C CA . SER A 1 107 ? -1.402 -11.619 11.261 1.00 98.44 107 SER A CA 1
ATOM 780 C C . SER A 1 107 ? -1.992 -11.113 12.574 1.00 98.44 107 SER A C 1
ATOM 782 O O . SER A 1 107 ? -2.672 -11.882 13.247 1.00 98.44 107 SER A O 1
ATOM 784 N N . TYR A 1 108 ? -1.811 -9.829 12.899 1.00 98.69 108 TYR A N 1
ATOM 785 C CA . TYR A 1 108 ? -2.380 -9.230 14.109 1.00 98.69 108 TYR A CA 1
ATOM 786 C C . TYR A 1 108 ? -3.900 -9.069 14.043 1.00 98.69 108 TYR A C 1
ATOM 788 O O . TYR A 1 108 ? -4.575 -9.196 15.061 1.00 98.69 108 TYR A O 1
ATOM 796 N N . LEU A 1 109 ? -4.464 -8.865 12.847 1.00 98.62 109 LEU A N 1
ATOM 797 C CA . LEU A 1 109 ? -5.920 -8.909 12.659 1.00 98.62 109 LEU A CA 1
ATOM 798 C C . LEU A 1 109 ? -6.474 -10.320 12.871 1.00 98.62 109 LEU A C 1
ATOM 800 O O . LEU A 1 109 ? -7.556 -10.486 13.428 1.00 98.62 109 LEU A O 1
ATOM 804 N N . VAL A 1 110 ? -5.741 -11.343 12.423 1.00 98.56 110 VAL A N 1
ATOM 805 C CA . VAL A 1 110 ? -6.155 -12.746 12.570 1.00 98.56 110 VAL A CA 1
ATOM 806 C C . VAL A 1 110 ? -6.049 -13.214 14.022 1.00 98.56 110 VAL A C 1
ATOM 808 O O . VAL A 1 110 ? -6.940 -13.922 14.486 1.00 98.56 110 VAL A O 1
ATOM 811 N N . SER A 1 111 ? -4.993 -12.826 14.742 1.00 98.19 111 SER A N 1
ATOM 812 C CA . SER A 1 111 ? -4.830 -13.157 16.165 1.00 98.19 111 SER A CA 1
ATOM 813 C C . SER A 1 111 ? -5.730 -12.329 17.086 1.00 98.19 111 SER A C 1
ATOM 815 O O . SER A 1 111 ? -5.940 -12.713 18.233 1.00 98.19 111 SER A O 1
ATOM 817 N N . GLY A 1 112 ? -6.264 -11.205 16.597 1.00 97.69 112 GLY A N 1
ATOM 818 C CA . GLY A 1 112 ? -7.046 -10.258 17.389 1.00 97.69 112 GLY A CA 1
ATOM 819 C C . GLY A 1 112 ? -6.202 -9.291 18.224 1.00 97.69 112 GLY A C 1
ATOM 820 O O . GLY A 1 112 ? -6.760 -8.546 19.020 1.00 97.69 112 GLY A O 1
ATOM 821 N N . GLU A 1 113 ? -4.881 -9.278 18.035 1.00 98.12 113 GLU A N 1
ATOM 822 C CA . GLU A 1 113 ? -3.969 -8.309 18.657 1.00 98.12 113 GLU A CA 1
ATOM 823 C C . GLU A 1 113 ? -4.239 -6.876 18.167 1.00 98.12 113 GLU A C 1
ATOM 825 O O . GLU A 1 113 ? -4.140 -5.913 18.930 1.00 98.12 113 GLU A O 1
ATOM 830 N N . MET A 1 114 ? -4.639 -6.739 16.898 1.00 98.56 114 MET A N 1
ATOM 831 C CA . MET A 1 114 ? -5.071 -5.472 16.309 1.00 98.56 114 MET A CA 1
ATOM 832 C C . MET A 1 114 ? -6.543 -5.540 15.910 1.00 98.56 114 MET A C 1
ATOM 834 O O . MET A 1 114 ? -6.981 -6.504 15.279 1.00 98.56 114 MET A O 1
ATOM 838 N N . ASP A 1 115 ? -7.309 -4.501 16.242 1.00 98.75 115 ASP A N 1
ATOM 839 C CA . ASP A 1 115 ? -8.711 -4.404 15.835 1.00 98.75 115 ASP A CA 1
ATOM 840 C C . ASP A 1 115 ? -8.826 -4.102 14.341 1.00 98.75 115 ASP A C 1
ATOM 842 O O . ASP A 1 115 ? -9.592 -4.748 13.623 1.00 98.75 115 ASP A O 1
ATOM 846 N N . ALA A 1 116 ? -8.038 -3.140 13.862 1.00 98.81 116 ALA A N 1
ATOM 847 C CA . ALA A 1 116 ? -8.015 -2.730 12.468 1.00 98.81 116 ALA A CA 1
ATOM 848 C C . ALA A 1 116 ? -6.592 -2.496 11.960 1.00 98.81 116 ALA A C 1
ATOM 850 O O . ALA A 1 116 ? -5.640 -2.332 12.723 1.00 98.81 116 ALA A O 1
ATOM 851 N N . GLY A 1 117 ? -6.419 -2.482 10.645 1.00 98.62 117 GLY A N 1
ATOM 852 C CA . GLY A 1 117 ? -5.117 -2.208 10.075 1.00 98.62 117 GLY A CA 1
ATOM 853 C C . GLY A 1 117 ? -5.115 -1.981 8.578 1.00 98.62 117 GLY A C 1
ATOM 854 O O . GLY A 1 117 ? -6.006 -2.415 7.848 1.00 98.62 117 GLY A O 1
ATOM 855 N N . PHE A 1 118 ? -4.085 -1.278 8.127 1.00 98.75 118 PHE A N 1
ATOM 856 C CA . PHE A 1 118 ? -3.892 -0.930 6.731 1.00 98.75 118 PHE A CA 1
ATOM 857 C C . PHE A 1 118 ? -3.014 -1.968 6.030 1.00 98.75 118 PHE A C 1
ATOM 859 O O . PHE A 1 118 ? -1.868 -2.206 6.413 1.00 98.75 118 PHE A O 1
ATOM 866 N N . VAL A 1 119 ? -3.556 -2.578 4.981 1.00 98.19 119 VAL A N 1
ATOM 867 C CA . VAL A 1 119 ? -2.938 -3.662 4.210 1.00 98.19 119 VAL A CA 1
ATOM 868 C C . VAL A 1 119 ? -3.090 -3.414 2.709 1.00 98.19 119 VAL A C 1
ATOM 870 O O . VAL A 1 119 ? -3.634 -2.397 2.273 1.00 98.19 119 VAL A O 1
ATOM 873 N N . ASN A 1 120 ? -2.604 -4.352 1.897 1.00 96.12 120 ASN A N 1
ATOM 874 C CA . ASN A 1 120 ? -2.892 -4.376 0.472 1.00 96.12 120 ASN A CA 1
ATOM 875 C C . ASN A 1 120 ? -4.041 -5.329 0.140 1.00 96.12 120 ASN A C 1
ATOM 877 O O . ASN A 1 120 ? -4.321 -6.306 0.839 1.00 96.12 120 ASN A O 1
ATOM 881 N N . ARG A 1 121 ? -4.643 -5.082 -1.020 1.00 95.75 121 ARG A N 1
ATOM 882 C CA . ARG A 1 121 ? -5.721 -5.884 -1.598 1.00 95.75 121 ARG A CA 1
ATOM 883 C C . ARG A 1 121 ? -5.431 -7.384 -1.647 1.00 95.75 121 ARG A C 1
ATOM 885 O O . ARG A 1 121 ? -6.324 -8.175 -1.366 1.00 95.75 121 ARG A O 1
ATOM 892 N N . VAL A 1 122 ? -4.213 -7.789 -2.016 1.00 95.06 122 VAL A N 1
ATOM 893 C CA . VAL A 1 122 ? -3.872 -9.217 -2.170 1.00 95.06 122 VAL A CA 1
ATOM 894 C C . VAL A 1 122 ? -3.995 -9.951 -0.843 1.00 95.06 122 VAL A C 1
ATOM 896 O O . VAL A 1 122 ? -4.635 -10.996 -0.788 1.00 95.06 122 VAL A O 1
ATOM 899 N N . VAL A 1 123 ? -3.424 -9.391 0.225 1.00 96.12 123 VAL A N 1
ATOM 900 C CA . VAL A 1 123 ? -3.450 -10.014 1.550 1.00 96.12 123 VAL A CA 1
ATOM 901 C C . VAL A 1 123 ? -4.871 -10.021 2.118 1.00 96.12 123 VAL A C 1
ATOM 903 O O . VAL A 1 123 ? -5.326 -11.066 2.577 1.00 96.12 123 VAL A O 1
ATOM 906 N N . ALA A 1 124 ? -5.611 -8.913 1.988 1.00 97.06 124 ALA A N 1
ATOM 907 C CA . ALA A 1 124 ? -7.013 -8.851 2.407 1.00 97.06 124 ALA A CA 1
ATOM 908 C C . ALA A 1 124 ? -7.884 -9.899 1.689 1.00 97.06 124 ALA A C 1
ATOM 910 O O . ALA A 1 124 ? -8.640 -10.623 2.332 1.00 97.06 124 ALA A O 1
ATOM 911 N N . ARG A 1 125 ? -7.738 -10.047 0.363 1.00 95.69 125 ARG A N 1
ATOM 912 C CA . ARG A 1 125 ? -8.487 -11.043 -0.424 1.00 95.69 125 ARG A CA 1
ATOM 913 C C . ARG A 1 125 ? -8.097 -12.476 -0.078 1.00 95.69 125 ARG A C 1
ATOM 915 O O . ARG A 1 125 ? -8.977 -13.319 0.063 1.00 95.69 125 ARG A O 1
ATOM 922 N N . ALA A 1 126 ? -6.799 -12.753 0.055 1.00 95.75 126 ALA A N 1
ATOM 923 C CA . ALA A 1 126 ? -6.295 -14.095 0.338 1.00 95.75 126 ALA A CA 1
ATOM 924 C C . ALA A 1 126 ? -6.730 -14.610 1.718 1.00 95.75 126 ALA A C 1
ATOM 926 O O . ALA A 1 126 ? -6.884 -15.814 1.905 1.00 95.75 126 ALA A O 1
ATOM 927 N N . GLY A 1 127 ? -6.924 -13.710 2.682 1.00 96.19 127 GLY A N 1
ATOM 928 C CA . GLY A 1 127 ? -7.305 -14.061 4.043 1.00 96.19 127 GLY A CA 1
ATOM 929 C C . GLY A 1 127 ? -8.697 -13.591 4.463 1.00 96.19 127 GLY A C 1
ATOM 930 O O . GLY A 1 127 ? -8.960 -13.550 5.661 1.00 96.19 127 GLY A O 1
ATOM 931 N N . LYS A 1 128 ? -9.583 -13.258 3.516 1.00 96.88 128 LYS A N 1
ATOM 932 C CA . LYS A 1 128 ? -10.912 -12.679 3.785 1.00 96.88 128 LYS A CA 1
ATOM 933 C C . LYS A 1 128 ? -11.716 -13.442 4.851 1.00 96.88 128 LYS A C 1
ATOM 935 O O . LYS A 1 128 ? -12.314 -12.824 5.718 1.00 96.88 128 LYS A O 1
ATOM 940 N N . ASP A 1 129 ? -11.649 -14.775 4.854 1.00 97.81 129 ASP A N 1
ATOM 941 C CA . ASP A 1 129 ? -12.433 -15.628 5.761 1.00 97.81 129 ASP A CA 1
ATOM 942 C C . ASP A 1 129 ? -11.845 -15.683 7.187 1.00 97.81 129 ASP A C 1
ATOM 944 O O . ASP A 1 129 ? -12.460 -16.216 8.117 1.00 97.81 129 ASP A O 1
ATOM 948 N N . LYS A 1 130 ? -10.635 -15.141 7.375 1.00 98.12 130 LYS A N 1
ATOM 949 C CA . LYS A 1 130 ? -9.919 -15.076 8.658 1.00 98.12 130 LYS A CA 1
ATOM 950 C C . LYS A 1 130 ? -10.132 -13.750 9.390 1.00 98.12 130 LYS A C 1
ATOM 952 O O . LYS A 1 130 ? -9.843 -13.680 10.578 1.00 98.12 130 LYS A O 1
ATOM 957 N N . ILE A 1 131 ? -10.658 -12.735 8.712 1.00 98.38 131 ILE A N 1
ATOM 958 C CA . ILE A 1 131 ? -10.905 -11.394 9.253 1.00 98.38 131 ILE A CA 1
ATOM 959 C C . ILE A 1 131 ? -12.414 -11.102 9.309 1.00 98.38 131 ILE A C 1
ATOM 961 O O . ILE A 1 131 ? -13.219 -11.939 8.905 1.00 98.38 131 ILE A O 1
ATOM 965 N N . GLY A 1 132 ? -12.802 -9.965 9.891 1.00 97.75 132 GLY A N 1
ATOM 966 C CA . GLY A 1 132 ? -14.200 -9.520 9.955 1.00 97.75 132 GLY A CA 1
ATOM 967 C C . GLY A 1 132 ? -14.654 -8.876 8.650 1.00 97.75 132 GLY A C 1
ATOM 968 O O . GLY A 1 132 ? -15.761 -9.127 8.192 1.00 97.75 132 GLY A O 1
ATOM 969 N N . GLY A 1 133 ? -13.764 -8.119 8.011 1.00 98.31 133 GLY A N 1
ATOM 970 C CA . GLY A 1 133 ? -14.035 -7.491 6.727 1.00 98.31 133 GLY A CA 1
ATOM 971 C C . GLY A 1 133 ? -12.912 -6.561 6.283 1.00 98.31 133 GLY A C 1
ATOM 972 O O . GLY A 1 133 ? -11.879 -6.425 6.948 1.00 98.31 133 GLY A O 1
ATOM 973 N N . SER A 1 134 ? -13.097 -5.953 5.113 1.00 98.44 134 SER A N 1
ATOM 974 C CA . SER A 1 134 ? -12.150 -4.990 4.558 1.00 98.44 134 SER A CA 1
ATOM 975 C C . SER A 1 134 ? -12.817 -4.007 3.601 1.00 98.44 134 SER A C 1
ATOM 977 O O . SER A 1 134 ? -13.746 -4.379 2.887 1.00 98.44 134 SER A O 1
ATOM 979 N N . LEU A 1 135 ? -12.270 -2.796 3.519 1.00 98.25 135 LEU A N 1
ATOM 980 C CA . LEU A 1 135 ? -12.697 -1.705 2.652 1.00 98.25 135 LEU A CA 1
ATOM 981 C C . LEU A 1 135 ? -11.505 -1.180 1.841 1.00 98.25 135 LEU A C 1
ATOM 983 O O . LEU A 1 135 ? -10.458 -0.847 2.399 1.00 98.25 135 LEU A O 1
ATOM 987 N N . GLU A 1 136 ? -11.664 -1.069 0.522 1.00 97.94 136 GLU A N 1
ATOM 988 C CA . GLU A 1 136 ? -10.676 -0.407 -0.334 1.00 97.94 136 GLU A CA 1
ATOM 989 C C . GLU A 1 136 ? -10.781 1.120 -0.190 1.00 97.94 136 GLU A C 1
ATOM 991 O O . GLU A 1 136 ? -11.868 1.689 -0.249 1.00 97.94 136 GLU A O 1
ATOM 996 N N . ILE A 1 137 ? -9.642 1.790 -0.022 1.00 98.06 137 ILE A N 1
ATOM 997 C CA . ILE A 1 137 ? -9.540 3.245 0.102 1.00 98.06 137 ILE A CA 1
ATOM 998 C C . ILE A 1 137 ? -8.874 3.765 -1.177 1.00 98.06 137 ILE A C 1
ATOM 1000 O O . ILE A 1 137 ? -7.656 3.642 -1.304 1.00 98.06 137 ILE A O 1
ATOM 1004 N N . PRO A 1 138 ? -9.618 4.332 -2.142 1.00 95.50 138 PRO A N 1
ATOM 1005 C CA . PRO A 1 138 ? -9.061 4.705 -3.444 1.00 95.50 138 PRO A CA 1
ATOM 1006 C C . PRO A 1 138 ? -8.305 6.044 -3.443 1.00 95.50 138 PRO A C 1
ATOM 1008 O O . PRO A 1 138 ? -7.600 6.336 -4.405 1.00 95.50 138 PRO A O 1
ATOM 1011 N N . SER A 1 139 ? -8.463 6.880 -2.410 1.00 96.44 139 SER A N 1
ATOM 1012 C CA . SER A 1 139 ? -7.937 8.252 -2.383 1.00 96.44 139 SER A CA 1
ATOM 1013 C C . SER A 1 139 ? -7.622 8.750 -0.964 1.00 96.44 139 SER A C 1
ATOM 1015 O O . SER A 1 139 ? -7.819 8.040 0.021 1.00 96.44 139 SER A O 1
ATOM 1017 N N . GLY A 1 140 ? -7.093 9.976 -0.856 1.00 96.06 140 GLY A N 1
ATOM 1018 C CA . GLY A 1 140 ? -6.623 10.577 0.405 1.00 96.06 140 GLY A CA 1
ATOM 1019 C C . GLY A 1 140 ? -5.123 10.392 0.660 1.00 96.06 140 GLY A C 1
ATOM 1020 O O . GLY A 1 140 ? -4.615 10.782 1.704 1.00 96.06 140 GLY A O 1
ATOM 1021 N N . TYR A 1 141 ? -4.407 9.814 -0.300 1.00 96.50 141 TYR A N 1
ATOM 1022 C CA . TYR A 1 141 ? -2.956 9.655 -0.327 1.00 96.50 141 TYR A CA 1
ATOM 1023 C C . TYR A 1 141 ? -2.475 9.723 -1.793 1.00 96.50 141 TYR A C 1
ATOM 1025 O O . TYR A 1 141 ? -3.293 9.560 -2.704 1.00 96.50 141 TYR A O 1
ATOM 1033 N N . PRO A 1 142 ? -1.179 9.981 -2.059 1.00 94.38 142 PRO A N 1
ATOM 1034 C CA . PRO A 1 142 ? -0.624 9.937 -3.407 1.00 94.38 142 PRO A CA 1
ATOM 1035 C C . PRO A 1 142 ? -0.891 8.579 -4.076 1.00 94.38 142 PRO A C 1
ATOM 1037 O O . PRO A 1 142 ? -0.569 7.555 -3.471 1.00 94.38 142 PRO A O 1
ATOM 1040 N N . PRO A 1 143 ? -1.446 8.541 -5.301 1.00 94.62 143 PRO A N 1
ATOM 1041 C CA . PRO A 1 143 ? -1.763 7.289 -5.982 1.00 94.62 143 PRO A CA 1
ATOM 1042 C C . PRO A 1 143 ? -0.572 6.326 -6.059 1.00 94.62 143 PRO A C 1
ATOM 1044 O O . PRO A 1 143 ? 0.551 6.730 -6.372 1.00 94.62 143 PRO A O 1
ATOM 1047 N N . ILE A 1 144 ? -0.823 5.037 -5.813 1.00 95.25 144 ILE A N 1
ATOM 1048 C CA . ILE A 1 144 ? 0.197 3.986 -5.923 1.00 95.25 144 ILE A CA 1
ATOM 1049 C C . ILE A 1 144 ? 0.203 3.467 -7.365 1.00 95.25 144 ILE A C 1
ATOM 1051 O O . ILE A 1 144 ? -0.350 2.410 -7.677 1.00 95.25 144 ILE A O 1
ATOM 1055 N N . GLU A 1 145 ? 0.799 4.259 -8.254 1.00 95.75 145 GLU A N 1
ATOM 1056 C CA . GLU A 1 145 ? 0.986 3.922 -9.669 1.00 95.75 145 GLU A CA 1
ATOM 1057 C C . GLU A 1 145 ? 2.203 3.011 -9.833 1.00 95.75 145 GLU A C 1
ATOM 1059 O O . GLU A 1 145 ? 3.329 3.421 -9.541 1.00 95.75 145 GLU A O 1
ATOM 1064 N N . MET A 1 146 ? 1.995 1.794 -10.329 1.00 95.69 146 MET A N 1
ATOM 1065 C CA . MET A 1 146 ? 3.072 0.864 -10.648 1.00 95.69 146 MET A CA 1
ATOM 1066 C C . MET A 1 146 ? 3.611 1.165 -12.043 1.00 95.69 146 MET A C 1
ATOM 1068 O O . MET A 1 146 ? 2.847 1.352 -12.992 1.00 95.69 146 MET A O 1
ATOM 1072 N N . VAL A 1 147 ? 4.934 1.197 -12.178 1.00 96.81 147 VAL A N 1
ATOM 1073 C CA . VAL A 1 147 ? 5.611 1.481 -13.446 1.00 96.81 147 VAL A CA 1
ATOM 1074 C C . VAL A 1 147 ? 6.761 0.511 -13.688 1.00 96.81 147 VAL A C 1
ATOM 1076 O O . VAL A 1 147 ? 7.414 0.062 -12.747 1.00 96.81 147 VAL A O 1
ATOM 1079 N N . ALA A 1 148 ? 7.021 0.228 -14.963 1.00 97.19 148 ALA A N 1
ATOM 1080 C CA . ALA A 1 148 ? 8.301 -0.281 -15.436 1.00 97.19 148 ALA A CA 1
ATOM 1081 C C . ALA A 1 148 ? 9.133 0.912 -15.922 1.00 97.19 148 ALA A C 1
ATOM 1083 O O . ALA A 1 148 ? 8.765 1.582 -16.887 1.00 97.19 148 ALA A O 1
ATOM 1084 N N . ALA A 1 149 ? 10.221 1.204 -15.223 1.00 96.31 149 ALA A N 1
ATOM 1085 C CA . ALA A 1 149 ? 11.119 2.315 -15.478 1.00 96.31 149 ALA A CA 1
ATOM 1086 C C . ALA A 1 149 ? 12.398 1.806 -16.152 1.00 96.31 149 ALA A C 1
ATOM 1088 O O . ALA A 1 149 ? 13.117 0.990 -15.582 1.00 96.31 149 ALA A O 1
ATOM 1089 N N . VAL A 1 150 ? 12.662 2.267 -17.370 1.00 96.50 150 VAL A N 1
ATOM 1090 C CA . VAL A 1 150 ? 13.867 1.938 -18.138 1.00 96.50 150 VAL A CA 1
ATOM 1091 C C . VAL A 1 150 ? 15.003 2.834 -17.675 1.00 96.50 150 VAL A C 1
ATOM 1093 O O . VAL A 1 150 ? 14.854 4.057 -17.663 1.00 96.50 150 VAL A O 1
ATOM 1096 N N . VAL A 1 151 ? 16.116 2.221 -17.291 1.00 94.62 151 VAL A N 1
ATOM 1097 C CA . VAL A 1 151 ? 17.336 2.929 -16.891 1.00 94.62 151 VAL A CA 1
ATOM 1098 C C . VAL A 1 151 ? 17.977 3.564 -18.127 1.00 94.62 151 VAL A C 1
ATOM 1100 O O . VAL A 1 151 ? 17.973 2.963 -19.200 1.00 94.62 151 VAL A O 1
ATOM 1103 N N . GLU A 1 152 ? 18.485 4.789 -17.994 1.00 93.81 152 GLU A N 1
ATOM 1104 C CA . GLU A 1 152 ? 19.191 5.480 -19.082 1.00 93.81 152 GLU A CA 1
ATOM 1105 C C . GLU A 1 152 ? 20.370 4.645 -19.607 1.00 93.81 152 GLU A C 1
ATOM 1107 O O . GLU A 1 152 ? 21.120 4.047 -18.836 1.00 93.81 152 GLU A O 1
ATOM 1112 N N . GLY A 1 153 ? 20.503 4.582 -20.932 1.00 93.12 153 GLY A N 1
ATOM 1113 C CA . GLY A 1 153 ? 21.442 3.727 -21.653 1.00 93.12 153 GLY A CA 1
ATOM 1114 C C . GLY A 1 153 ? 20.850 2.383 -22.092 1.00 93.12 153 GLY A C 1
ATOM 1115 O O . GLY A 1 153 ? 21.420 1.732 -22.966 1.00 93.12 153 GLY A O 1
ATOM 1116 N N . ALA A 1 154 ? 19.702 1.970 -21.545 1.00 94.88 154 ALA A N 1
ATOM 1117 C CA . ALA A 1 154 ? 19.032 0.719 -21.908 1.00 94.88 154 ALA A CA 1
ATOM 1118 C C . ALA A 1 154 ? 17.828 0.912 -22.850 1.00 94.88 154 ALA A C 1
ATOM 1120 O O . ALA A 1 154 ? 17.201 -0.061 -23.264 1.00 94.88 154 ALA A O 1
ATOM 1121 N N . GLU A 1 155 ? 17.478 2.150 -23.207 1.00 93.62 155 GLU A N 1
ATOM 1122 C CA . GLU A 1 155 ? 16.277 2.465 -23.992 1.00 93.62 155 GLU A CA 1
ATOM 1123 C C . GLU A 1 155 ? 16.247 1.859 -25.399 1.00 93.62 155 GLU A C 1
ATOM 1125 O O . GLU A 1 155 ? 15.160 1.616 -25.925 1.00 93.62 155 GLU A O 1
ATOM 1130 N N . ASN A 1 156 ? 17.415 1.592 -25.984 1.00 94.50 156 ASN A N 1
ATOM 1131 C CA . ASN A 1 156 ? 17.548 1.033 -27.331 1.00 94.50 156 ASN A CA 1
ATOM 1132 C C . ASN A 1 156 ? 17.831 -0.477 -27.331 1.00 94.50 156 ASN A C 1
ATOM 1134 O O . ASN A 1 156 ? 18.032 -1.058 -28.397 1.00 94.50 156 ASN A O 1
ATOM 1138 N N . ASP A 1 157 ? 17.857 -1.118 -26.160 1.00 95.75 157 ASP A N 1
ATOM 1139 C CA . ASP A 1 157 ? 18.066 -2.558 -26.044 1.00 95.75 157 ASP A CA 1
ATOM 1140 C C . ASP A 1 157 ? 16.818 -3.321 -26.548 1.00 95.75 157 ASP A C 1
ATOM 1142 O O . ASP A 1 157 ? 15.723 -3.153 -25.990 1.00 95.75 157 ASP A O 1
ATOM 1146 N N . PRO A 1 158 ? 16.943 -4.184 -27.577 1.00 97.00 158 PRO A N 1
ATOM 1147 C CA . PRO A 1 158 ? 15.824 -4.976 -28.083 1.00 97.00 158 PRO A CA 1
ATOM 1148 C C . PRO A 1 158 ? 15.145 -5.833 -27.005 1.00 97.00 158 PRO A C 1
ATOM 1150 O O . PRO A 1 158 ? 13.920 -5.962 -27.008 1.00 97.00 158 PRO A O 1
ATOM 1153 N N . ALA A 1 159 ? 15.904 -6.361 -26.038 1.00 97.00 159 ALA A N 1
ATOM 1154 C CA . ALA A 1 159 ? 15.350 -7.164 -24.952 1.00 97.00 159 ALA A CA 1
ATOM 1155 C C . ALA A 1 159 ? 14.476 -6.322 -24.008 1.00 97.00 159 ALA A C 1
ATOM 1157 O O . ALA A 1 159 ? 13.451 -6.800 -23.512 1.00 97.00 159 ALA A O 1
ATOM 1158 N N . VAL A 1 160 ? 14.831 -5.049 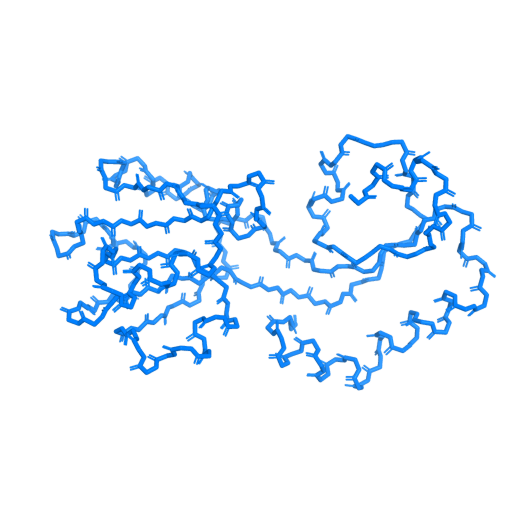-23.796 1.00 97.31 160 VAL A N 1
ATOM 1159 C CA . VAL A 1 160 ? 14.001 -4.099 -23.040 1.00 97.31 160 VAL A CA 1
ATOM 1160 C C . VAL A 1 160 ? 12.704 -3.823 -23.790 1.00 97.31 160 VAL A C 1
ATOM 1162 O O . VAL A 1 160 ? 11.630 -3.866 -23.186 1.00 97.31 160 VAL A O 1
ATOM 1165 N N . ALA A 1 161 ? 12.776 -3.587 -25.101 1.00 97.12 161 ALA A N 1
ATOM 1166 C CA . ALA A 1 161 ? 11.592 -3.361 -25.924 1.00 97.12 161 ALA A CA 1
ATOM 1167 C C . ALA A 1 161 ? 10.628 -4.563 -25.892 1.00 97.12 161 ALA A C 1
ATOM 1169 O O . ALA A 1 161 ? 9.426 -4.382 -25.666 1.00 97.12 161 ALA A O 1
ATOM 1170 N N . ASP A 1 162 ? 11.148 -5.784 -26.035 1.00 97.81 162 ASP A N 1
ATOM 1171 C CA . ASP A 1 162 ? 10.356 -7.016 -25.968 1.00 97.81 162 ASP A CA 1
ATOM 1172 C C . ASP A 1 162 ? 9.729 -7.229 -24.586 1.00 97.81 162 ASP A C 1
ATOM 1174 O O . ASP A 1 162 ? 8.548 -7.582 -24.479 1.00 97.81 162 ASP A O 1
ATOM 1178 N N . PHE A 1 163 ? 10.474 -6.952 -23.513 1.00 97.62 163 PHE A N 1
ATOM 1179 C CA . PHE A 1 163 ? 9.955 -7.058 -22.153 1.00 97.62 163 PHE A CA 1
ATOM 1180 C C . PHE A 1 163 ? 8.839 -6.043 -21.880 1.00 97.62 163 PHE A C 1
ATOM 1182 O O . PHE A 1 163 ? 7.786 -6.402 -21.347 1.00 97.62 163 PHE A O 1
ATOM 1189 N N . LEU A 1 164 ? 9.009 -4.788 -22.304 1.00 97.25 164 LEU A N 1
ATOM 1190 C CA . LEU A 1 164 ? 7.969 -3.765 -22.193 1.00 97.25 164 LEU A CA 1
ATOM 1191 C C . LEU A 1 164 ? 6.718 -4.128 -23.004 1.00 97.25 164 LEU A C 1
ATOM 1193 O O . LEU A 1 164 ? 5.596 -3.961 -22.515 1.00 97.25 164 LEU A O 1
ATOM 1197 N N . LYS A 1 165 ? 6.892 -4.686 -24.209 1.00 97.38 165 LYS A N 1
ATOM 1198 C CA . LYS A 1 165 ? 5.787 -5.193 -25.033 1.00 97.38 165 LYS A CA 1
ATOM 1199 C C . LYS A 1 165 ? 5.041 -6.328 -24.334 1.00 97.38 165 LYS A C 1
ATOM 1201 O O . LYS A 1 165 ? 3.811 -6.327 -24.323 1.00 97.38 165 LYS A O 1
ATOM 1206 N N . PHE A 1 166 ? 5.759 -7.266 -23.715 1.00 97.44 166 PHE A N 1
ATOM 1207 C CA . PHE A 1 166 ? 5.149 -8.318 -22.902 1.00 97.44 166 PHE A CA 1
ATOM 1208 C C . PHE A 1 166 ? 4.337 -7.734 -21.739 1.00 97.44 166 PHE A C 1
ATOM 1210 O O . PHE A 1 166 ? 3.183 -8.124 -21.554 1.00 97.44 166 PHE A O 1
ATOM 1217 N N . LEU A 1 167 ? 4.906 -6.776 -20.997 1.00 96.69 167 LEU A N 1
ATOM 1218 C CA . LEU A 1 167 ? 4.246 -6.118 -19.865 1.00 96.69 167 LEU A CA 1
ATOM 1219 C C . LEU A 1 167 ? 2.965 -5.372 -20.268 1.00 96.69 167 LEU A C 1
ATOM 1221 O O . LEU A 1 167 ? 2.024 -5.314 -19.479 1.00 96.69 167 LEU A O 1
ATOM 1225 N N . GLY A 1 168 ? 2.908 -4.839 -21.492 1.00 94.25 168 GLY A N 1
ATOM 1226 C CA . GLY A 1 168 ? 1.709 -4.211 -22.056 1.00 94.25 168 GLY A CA 1
ATOM 1227 C C . GLY A 1 168 ? 0.661 -5.195 -22.594 1.00 94.25 168 GLY A C 1
ATOM 1228 O O . GLY A 1 168 ? -0.430 -4.779 -22.974 1.00 94.25 168 GLY A O 1
ATOM 1229 N N . GLY A 1 169 ? 0.968 -6.493 -22.656 1.00 96.19 169 GLY A N 1
ATOM 1230 C CA . GLY A 1 169 ? 0.083 -7.513 -23.214 1.00 96.19 169 GLY A CA 1
ATOM 1231 C C . GLY A 1 169 ? -0.944 -8.076 -22.226 1.00 96.19 169 GLY A C 1
ATOM 1232 O O . GLY A 1 169 ? -0.780 -8.036 -21.005 1.00 96.19 169 GLY A O 1
ATOM 1233 N N . ASN A 1 170 ? -1.984 -8.722 -22.767 1.00 95.44 170 ASN A N 1
ATOM 1234 C CA . ASN A 1 170 ? -3.084 -9.317 -21.990 1.00 95.44 170 ASN A CA 1
ATOM 1235 C C . ASN A 1 170 ? -2.611 -10.309 -20.916 1.00 95.44 170 ASN A C 1
ATOM 1237 O O . ASN A 1 170 ? -3.169 -10.352 -19.818 1.00 95.44 170 ASN A O 1
ATOM 1241 N N . ARG A 1 171 ? -1.569 -11.100 -21.212 1.00 96.06 171 ARG A N 1
ATOM 1242 C CA . ARG A 1 171 ? -1.017 -12.082 -20.267 1.00 96.06 171 ARG A CA 1
ATOM 1243 C C . ARG A 1 171 ? -0.422 -11.404 -19.033 1.00 96.06 171 ARG A C 1
ATOM 1245 O O . ARG A 1 171 ? -0.725 -11.825 -17.919 1.00 96.06 171 ARG A O 1
ATOM 1252 N N . ALA A 1 172 ? 0.385 -10.360 -19.217 1.00 95.62 172 ALA A N 1
ATOM 1253 C CA . ALA A 1 172 ? 0.935 -9.594 -18.105 1.00 95.62 172 ALA A CA 1
ATOM 1254 C C . ALA A 1 172 ? -0.174 -8.868 -17.334 1.00 95.62 172 ALA A C 1
ATOM 1256 O O . ALA A 1 172 ? -0.210 -8.947 -16.108 1.00 95.62 172 ALA A O 1
ATOM 1257 N N . GLY A 1 173 ? -1.143 -8.268 -18.035 1.00 94.81 173 GLY A N 1
ATOM 1258 C CA . GLY A 1 173 ? -2.312 -7.643 -17.411 1.00 94.81 173 GLY A CA 1
ATOM 1259 C C . GLY A 1 173 ? -3.104 -8.598 -16.508 1.00 94.81 173 GLY A C 1
ATOM 1260 O O . GLY A 1 173 ? -3.472 -8.235 -15.392 1.00 94.81 173 GLY A O 1
ATOM 1261 N N . ALA A 1 174 ? -3.323 -9.844 -16.939 1.00 95.38 174 ALA A N 1
ATOM 1262 C CA . ALA A 1 174 ? -3.997 -10.858 -16.124 1.00 95.38 174 ALA A CA 1
ATOM 1263 C C . ALA A 1 174 ? -3.197 -11.229 -14.861 1.00 95.38 174 ALA A C 1
ATOM 1265 O O . ALA A 1 174 ? -3.777 -11.375 -13.782 1.00 95.38 174 ALA A O 1
ATOM 1266 N N . ILE A 1 175 ? -1.868 -11.342 -14.976 1.00 94.44 175 ILE A N 1
ATOM 1267 C CA . ILE A 1 175 ? -0.975 -11.597 -13.835 1.00 94.44 175 ILE A CA 1
ATOM 1268 C C . ILE A 1 175 ? -1.038 -10.426 -12.847 1.00 94.44 175 ILE A C 1
ATOM 1270 O O . ILE A 1 175 ? -1.263 -10.638 -11.656 1.00 94.44 175 ILE A O 1
ATOM 1274 N N . MET A 1 176 ? -0.911 -9.190 -13.332 1.00 94.69 176 MET A N 1
ATOM 1275 C CA . MET A 1 176 ? -0.963 -7.982 -12.504 1.00 94.69 176 MET A CA 1
ATOM 1276 C C . MET A 1 176 ? -2.291 -7.871 -11.747 1.00 94.69 176 MET A C 1
ATOM 1278 O O . MET A 1 176 ? -2.279 -7.722 -10.522 1.00 94.69 176 MET A O 1
ATOM 1282 N N . LYS A 1 177 ? -3.425 -8.089 -12.429 1.00 93.44 177 LYS A N 1
ATOM 1283 C CA . LYS A 1 177 ? -4.760 -8.084 -11.804 1.00 93.44 177 LYS A CA 1
ATOM 1284 C C . LYS A 1 177 ? -4.900 -9.142 -10.717 1.00 93.44 177 LYS A C 1
ATOM 1286 O O . LYS A 1 177 ? -5.414 -8.846 -9.636 1.00 93.44 177 LYS A O 1
ATOM 1291 N N . LYS A 1 178 ? -4.401 -10.359 -10.961 1.00 92.44 178 LYS A N 1
ATOM 1292 C CA . LYS A 1 178 ? -4.372 -11.434 -9.954 1.00 92.44 178 LYS A CA 1
ATOM 1293 C C . LYS A 1 178 ? -3.590 -11.018 -8.702 1.00 92.44 178 LYS A C 1
ATOM 1295 O O . LYS A 1 178 ? -3.974 -11.386 -7.595 1.00 92.44 178 LYS A O 1
ATOM 1300 N N . HIS A 1 179 ? -2.544 -10.212 -8.872 1.00 91.56 179 HIS A N 1
ATOM 1301 C CA . HIS A 1 179 ? -1.707 -9.682 -7.794 1.00 91.56 179 HIS A CA 1
ATOM 1302 C C . HIS A 1 179 ? -2.067 -8.244 -7.373 1.00 91.56 179 HIS A C 1
ATOM 1304 O O . HIS A 1 179 ? -1.281 -7.568 -6.712 1.00 91.56 179 HIS A O 1
ATOM 1310 N N . GLY A 1 180 ? -3.291 -7.799 -7.671 1.00 90.44 180 GLY A N 1
ATOM 1311 C CA . GLY A 1 180 ? -3.882 -6.590 -7.099 1.00 90.44 180 GLY A CA 1
ATOM 1312 C C . GLY A 1 180 ? -3.528 -5.272 -7.789 1.00 90.44 180 GLY A C 1
ATOM 1313 O O . GLY A 1 180 ? -3.984 -4.238 -7.303 1.00 90.44 180 GLY A O 1
ATOM 1314 N N . VAL A 1 181 ? -2.792 -5.309 -8.902 1.00 92.75 181 VAL A N 1
ATOM 1315 C CA . VAL A 1 181 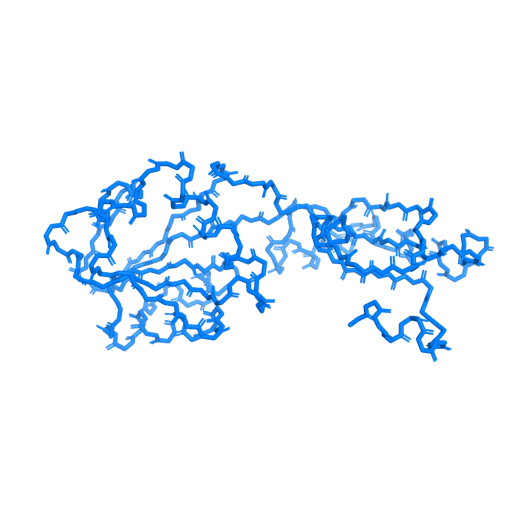? -2.481 -4.150 -9.755 1.00 92.75 181 VAL A CA 1
ATOM 1316 C C . VAL A 1 181 ? -3.464 -4.122 -10.928 1.00 92.75 181 VAL A C 1
ATOM 1318 O O . VAL A 1 181 ? -3.587 -5.118 -11.640 1.00 92.75 181 VAL A O 1
ATOM 1321 N N . GLN A 1 182 ? -4.196 -3.022 -11.110 1.00 87.88 182 GLN A N 1
ATOM 1322 C CA . GLN A 1 182 ? -5.284 -2.914 -12.092 1.00 87.88 182 GLN A CA 1
ATOM 1323 C C . GLN A 1 182 ? -5.292 -1.600 -12.864 1.00 87.88 182 GLN A C 1
ATOM 1325 O O . GLN A 1 182 ? -4.769 -0.598 -12.329 1.00 87.88 182 GLN A O 1
#

Foldseek 3Di:
DLVVVVVVVPDFKDKFFPVCVVPDPHPWDFPDKDFLFFWFKKKFFAPPDDDPDPLCCLDPLFQAEEEECVVQDPQNQQVVQLCVQVVVCVSNVNRYDYDHDQVVRLVCSLVVVGGMYIHTPLSCVVCVVSGRHMDTDCDSGPTRTIIITGTPPNPPPVVVVVVSVVSPDPVVSVVCVNVRGD

Solvent-accessible surface area (backbone atoms only — not comparable to full-atom values): 9966 Å² total; per-residue (Å²): 109,70,70,48,47,74,70,62,67,77,62,48,69,45,78,44,46,51,61,57,65,72,68,51,92,64,90,79,53,69,70,45,74,44,82,65,35,32,47,51,46,20,45,34,30,9,64,96,55,87,76,93,50,83,73,50,58,68,38,89,90,41,69,28,35,30,30,17,29,50,92,76,29,74,59,11,41,36,46,53,39,27,25,58,70,70,49,48,38,74,74,34,47,96,31,57,43,78,39,77,34,48,69,56,35,50,51,28,22,58,74,57,78,19,41,30,28,38,32,45,53,48,62,53,63,76,42,46,92,58,34,45,47,72,47,80,44,89,67,60,40,81,75,48,38,31,26,43,32,28,24,60,91,32,80,84,38,67,70,51,54,53,50,52,53,47,57,73,29,71,69,39,47,54,53,35,44,75,65,44,27,84

Mean predicted aligned error: 3.82 Å

Nearest PDB structures (foldseek):
  7tav-assembly6_F  TM=7.550E-01  e=4.278E-13  Listeria monocytogenes
  4kd5-assembly1_C  TM=8.164E-01  e=2.186E-12  Clostridioides difficile 630
  7tav-assembly1_A  TM=7.407E-01  e=1.215E-12  Listeria monocytogenes
  7tav-assembly5_E  TM=7.540E-01  e=2.839E-12  Listeria monocytogenes
  7tav-assembly2_B  TM=7.431E-01  e=3.234E-12  Listeria monocytogenes

Secondary structure (DSSP, 8-state):
-HHHHHTT----EEEEEHHHHHH------EEEEEEEEEE-EEEEE-TT---SSGGGGGSTT---EEEE-TTT-HHHHHHHHHHHHTSHHHHHGGGEEEES-HHHHHHHHHHTS-SEEEEEHHHHHHTGGGSSEEEEE-SSS--EEEEEEEETT-TT-HHHHHHHHHHTSHHHHHHHHHTT--

Sequence (182 aa):
MLAQIEAGNGVNVVISDKGALKTAKSDVRIAKMQPLGATVLVLAWRKGIELSSPNDLTGDKVKSVAYPDPKAAIYGRAAAKYLETTGLGAKIAPKVSQVSTVPQVFSYLVSGEMDAGFVNRVVARAGKDKIGGSLEIPSGYPPIEMVAAVVEGAENDPAVADFLKFLGGNRAGAIMKKHGVQ

=== Feature glossary ===
Legend for the data blocks above and below:

—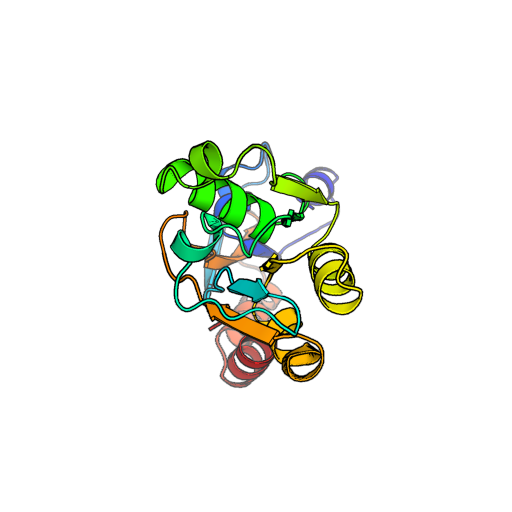 What the protein is —

The amino-acid sequence is the protein's primary structure: the linear order of residues from the N-terminus to the C-terminus, written in one-letter code. Everything else here — the 3D coordinates, the secondary structure, the domain annotations — is ultimately a consequence of this string.

Database cross-references. InterPro integrates a dozen domain/family signature databases into unified entries with residue-range hits. GO terms attach function/process/location labels with evidence codes. CATH codes position the fold in a four-level structural taxonomy. Organism is the NCBI-taxonomy species name.

— Where its atoms are —

The mmCIF block holds the 3D Cartesian coordinates of each backbone atom (N, Cα, C, O) in ångströms. mmCIF is the PDB's canonical archive format — a tagged-loop text representation of the atomic model.

The six renders are orthographic views along the three Cartesian axes in both directions. Representation (cartoon, sticks, or surface) and color scheme (sequence-rainbow or by-chain) vary across proteins so the training set covers all the common visualization conventions.

— Local backbone conformation —

Secondary structure is the local, repeating backbone conformation. DSSP classifies it into eight states by reading the hydrogen-bond network: three helix types (H, G, I), two β types (E, B), two non-regular types (T, S), and unstructured coil (-).

SS3 is a coarse helix/strand/coil call (letters a/b/c) made by the P-SEA algorithm from inter-Cα distances and dihedrals. It is less detailed than DSSP but needs only Cα positions.

Backbone dihedral angles. Every residue except chain termini has a φ (preceding-C → N → Cα → C) and a ψ (N → Cα → C → next-N). They are reported in degrees following the IUPAC sign convention. Secondary structure is essentially a statement about which (φ, ψ) basin each residue occupies.

— Global shape and packing —

The geometric summary reports three shape descriptors. Rg (radius of gyration) measures how spread out the Cα atoms are about their centre of mass; compact globular proteins have small Rg, elongated or unfolded ones large. Cα contacts (<8 Å, |i−j|>4) count long-range residue pairs in spatial proximity — high for tightly packed folds, near zero for rods or random coil. The bounding-box extents give the protein's footprint along x, y, z in Å.

Solvent accessibility: the surface area of each residue that a 1.4 Å water probe can touch, in Å². When only backbone atoms are present the absolute values are lower than full-atom SASA (side chains contribute most of the area) and are flagged as backbone-only.

Plot images: a contact map (which residues are close in 3D, as an N×N binary image), a Ramachandran scatter (backbone torsion angles, revealing secondary-structure composition at a glance), and — for AlphaFold structures — a PAE heatmap (pairwise prediction confidence).

— Structural neighborhood —

Foldseek's 3Di representation compresses backbone geometry into a per-residue letter drawn from a learned twenty-state alphabet. It captures the tertiary interaction pattern around each residue — which residues are packed against it in space, regardless of where they are in sequence.

Structural nearest neighbors (via Foldseek easy-search vs the PDB). Reported per hit: target PDB id, E-value, and alignment TM-score. A TM-score above ~0.5 is the conventional threshold for 'same fold'.

— Confidence and disorder —

pLDDT (predicted Local Distance Difference Test) is AlphaFold's per-residue confidence score, ranging from 0 to 100. Values above 90 indicate high confidence (typically well-packed cores); 70–90 is confident; 50–70 low confidence; below 50 usually means the region is disordered or the prediction is unreliable there. AlphaFold stores pLDDT in the mmCIF B-factor column.

For experimental (PDB) structures, the B-factor (temperature factor) quantifies the positional spread of each atom in the crystal — a combination of thermal vibration and static disorder — in units of Å². High B-factors mark flexible loops or poorly resolved regions; low B-factors mark the rigid, well-ordered core.

Predicted Aligned Error (PAE) is an AlphaFold confidence matrix: entry (i, j) is the expected error in the position of residue j, in ångströms, when the prediction is superimposed on the true structure at residue i. Low PAE within a block of residues means that block is int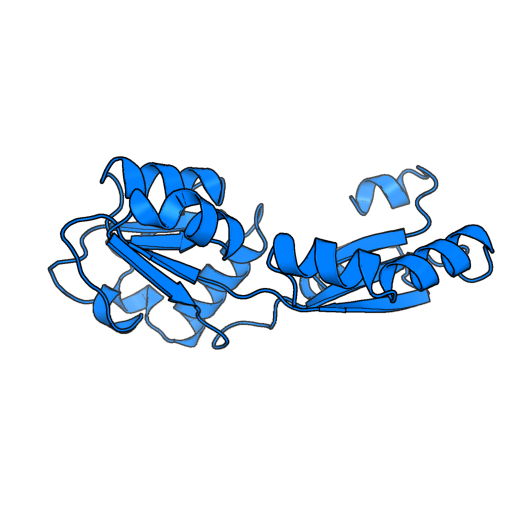ernally rigid and well-predicted; high PAE between two blocks means their relative placement is uncertain even if each block individually is confident.